Protein AF-R6M305-F1 (afdb_monomer)

Structure (mmCIF, N/CA/C/O backbone):
data_AF-R6M305-F1
#
_entry.id   AF-R6M305-F1
#
loop_
_atom_site.group_PDB
_atom_site.id
_atom_site.type_symbol
_atom_site.label_atom_id
_atom_site.label_alt_id
_atom_site.label_comp_id
_atom_site.label_asym_id
_atom_site.label_entity_id
_atom_site.label_seq_id
_atom_site.pdbx_PDB_ins_code
_atom_site.Cartn_x
_atom_site.Cartn_y
_atom_site.Cartn_z
_atom_site.occupancy
_atom_site.B_iso_or_equiv
_atom_site.auth_seq_id
_atom_site.auth_comp_id
_atom_site.auth_asym_id
_atom_site.auth_atom_id
_atom_site.pdbx_PDB_model_num
ATOM 1 N N . MET A 1 1 ? 19.691 -26.482 -12.712 1.00 34.31 1 MET A N 1
ATOM 2 C CA . MET A 1 1 ? 20.948 -25.778 -12.384 1.00 34.31 1 MET A CA 1
ATOM 3 C C . MET A 1 1 ? 20.935 -24.469 -13.160 1.00 34.31 1 MET A C 1
ATOM 5 O O . MET A 1 1 ? 20.941 -24.517 -14.381 1.00 34.31 1 MET A O 1
ATOM 9 N N . VAL A 1 2 ? 20.753 -23.332 -12.484 1.00 42.41 2 VAL A N 1
ATOM 10 C CA . VAL A 1 2 ? 20.664 -22.011 -13.131 1.00 42.41 2 VAL A CA 1
ATOM 11 C C . VAL A 1 2 ? 22.085 -21.482 -13.282 1.00 42.41 2 VAL A C 1
ATOM 13 O O . VAL A 1 2 ? 22.803 -21.355 -12.296 1.00 42.41 2 VAL A O 1
ATOM 16 N N . ASN A 1 3 ? 22.510 -21.254 -14.522 1.00 43.72 3 ASN A N 1
ATOM 17 C C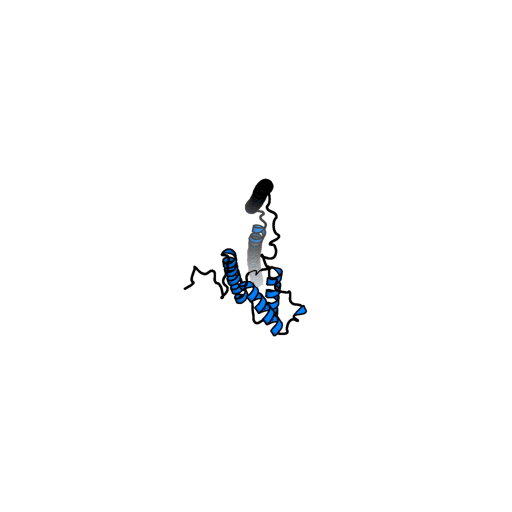A . ASN A 1 3 ? 23.865 -20.826 -14.835 1.00 43.72 3 ASN A CA 1
ATOM 18 C C . ASN A 1 3 ? 23.991 -19.324 -14.525 1.00 43.72 3 ASN A C 1
ATOM 20 O O . ASN A 1 3 ? 23.660 -18.472 -15.342 1.00 43.72 3 ASN A O 1
ATOM 24 N N . GLU A 1 4 ? 24.458 -19.001 -13.320 1.00 53.97 4 GLU A N 1
ATOM 25 C CA . GLU A 1 4 ? 24.556 -17.654 -12.725 1.00 53.97 4 GLU A CA 1
ATOM 26 C C . GLU A 1 4 ? 25.499 -16.681 -13.481 1.00 53.97 4 GLU A C 1
ATOM 28 O O . GLU A 1 4 ? 25.698 -15.537 -13.076 1.00 53.97 4 GLU A O 1
ATOM 33 N N . LYS A 1 5 ? 26.080 -17.123 -14.606 1.00 56.84 5 LYS A N 1
ATOM 34 C CA . LYS A 1 5 ? 27.001 -16.357 -15.461 1.00 56.84 5 LYS A CA 1
ATOM 35 C C . LYS A 1 5 ? 26.390 -15.816 -16.749 1.00 56.84 5 LYS A C 1
ATOM 37 O O . LYS A 1 5 ? 27.029 -14.997 -17.406 1.00 56.84 5 LYS A O 1
ATOM 42 N N . GLU A 1 6 ? 25.174 -16.211 -17.104 1.00 63.25 6 GLU A N 1
ATOM 43 C CA . GLU A 1 6 ? 24.509 -15.682 -18.289 1.00 63.25 6 GLU A CA 1
ATOM 44 C C . GLU A 1 6 ? 23.262 -14.916 -17.859 1.00 63.25 6 GLU A C 1
ATOM 46 O O . GLU A 1 6 ? 22.367 -15.473 -17.233 1.00 63.25 6 GLU A O 1
ATOM 51 N N . MET A 1 7 ? 23.211 -13.614 -18.168 1.00 75.44 7 MET A N 1
ATOM 52 C CA . MET A 1 7 ? 22.047 -12.747 -17.940 1.00 75.44 7 MET A CA 1
ATOM 53 C C . MET A 1 7 ? 20.907 -13.147 -18.890 1.00 75.44 7 MET A C 1
ATOM 55 O O . MET A 1 7 ? 20.503 -12.368 -19.746 1.00 75.44 7 MET A O 1
ATOM 59 N N . VAL A 1 8 ? 20.444 -14.390 -18.804 1.00 80.62 8 VAL A N 1
ATOM 60 C CA . VAL A 1 8 ? 19.454 -15.001 -19.687 1.00 80.62 8 VAL A CA 1
ATOM 61 C C . VAL A 1 8 ? 18.222 -15.355 -18.863 1.00 80.62 8 VAL A C 1
ATOM 63 O O . VAL A 1 8 ? 18.321 -16.053 -17.857 1.00 80.62 8 VAL A O 1
ATOM 66 N N . LEU A 1 9 ? 17.056 -14.862 -19.276 1.00 81.56 9 LEU A N 1
ATOM 67 C CA . LEU A 1 9 ? 15.768 -15.125 -18.632 1.00 81.56 9 LEU A CA 1
ATOM 68 C C . LEU A 1 9 ? 14.704 -15.385 -19.704 1.00 81.56 9 LEU A C 1
ATOM 70 O O . LEU A 1 9 ? 14.559 -14.578 -20.615 1.00 81.56 9 LEU A O 1
ATOM 74 N N . ASP A 1 10 ? 13.979 -16.506 -19.598 1.00 75.38 10 ASP A N 1
ATOM 75 C CA . ASP A 1 10 ? 12.948 -16.947 -20.564 1.00 75.38 10 ASP A CA 1
ATOM 76 C C . ASP A 1 10 ? 13.399 -16.895 -22.034 1.00 75.38 10 ASP A C 1
ATOM 78 O O . ASP A 1 10 ? 12.668 -16.476 -22.921 1.00 75.38 10 ASP A O 1
ATOM 82 N N . GLY A 1 11 ? 14.642 -17.311 -22.299 1.00 79.75 11 GLY A N 1
ATOM 83 C CA . GLY A 1 11 ? 15.214 -17.316 -23.651 1.00 79.75 11 GLY A CA 1
ATOM 84 C C . GLY A 1 11 ? 15.720 -15.952 -24.138 1.00 79.75 11 GLY A C 1
ATOM 85 O O . GLY A 1 11 ? 16.339 -15.881 -25.197 1.00 79.75 11 GLY A O 1
ATOM 86 N N . PHE A 1 12 ? 15.544 -14.881 -23.358 1.00 83.19 12 PHE A N 1
ATOM 87 C CA . PHE A 1 12 ? 16.078 -13.554 -23.663 1.00 83.19 12 PHE A CA 1
ATOM 88 C C . PHE A 1 12 ? 17.414 -13.326 -22.965 1.00 83.19 12 PHE A C 1
ATOM 90 O O . PHE A 1 12 ? 17.513 -13.474 -21.749 1.00 83.19 12 PHE A O 1
ATOM 97 N N . LYS A 1 13 ? 18.435 -12.907 -23.720 1.00 85.69 13 LYS A N 1
ATOM 98 C CA . LYS A 1 13 ? 19.726 -12.462 -23.179 1.00 85.69 13 LYS A CA 1
ATOM 99 C C . LYS A 1 13 ? 19.712 -10.950 -22.960 1.00 85.69 13 LYS A C 1
ATOM 101 O O . LYS A 1 13 ? 19.461 -10.186 -23.887 1.00 85.69 13 LYS A O 1
ATOM 106 N N . PHE A 1 14 ? 20.019 -10.526 -21.743 1.00 82.88 14 PHE A N 1
ATOM 107 C CA . PHE A 1 14 ? 20.058 -9.132 -21.323 1.00 82.88 14 PHE A CA 1
ATOM 108 C C . PHE A 1 14 ? 21.493 -8.612 -21.332 1.00 82.88 14 PHE A C 1
ATOM 110 O O . PHE A 1 14 ? 22.415 -9.270 -20.854 1.00 82.88 14 PHE A O 1
ATOM 117 N N . SER A 1 15 ? 21.675 -7.398 -21.845 1.00 79.44 15 SER A N 1
ATOM 118 C CA . SER A 1 15 ? 22.990 -6.749 -21.923 1.00 79.44 15 SER A CA 1
ATOM 119 C C . SER A 1 15 ? 23.385 -6.041 -20.623 1.00 79.44 15 SER A C 1
ATOM 121 O O . SER A 1 15 ? 24.549 -5.698 -20.432 1.00 79.44 15 SER A O 1
ATOM 123 N N . SER A 1 16 ? 22.426 -5.791 -19.724 1.00 82.25 16 SER A N 1
ATOM 124 C CA . SER A 1 16 ? 22.640 -5.065 -18.470 1.00 82.25 16 SER A CA 1
ATOM 125 C C . SER A 1 16 ? 22.070 -5.817 -17.272 1.00 82.25 16 SER A C 1
ATOM 127 O O . SER A 1 16 ? 20.900 -6.207 -17.274 1.00 82.25 16 SER A O 1
ATOM 129 N N . LYS A 1 17 ? 22.850 -5.893 -16.184 1.00 82.81 17 LYS A N 1
ATOM 130 C CA . LYS A 1 17 ? 22.407 -6.445 -14.891 1.00 82.81 17 LYS A CA 1
ATOM 131 C C . LYS A 1 17 ? 21.123 -5.775 -14.388 1.00 82.81 17 LYS A C 1
ATOM 133 O O . LYS A 1 17 ? 20.229 -6.445 -13.889 1.00 82.81 17 LYS A O 1
ATOM 138 N N . LYS A 1 18 ? 20.988 -4.460 -14.588 1.00 82.69 18 LYS A N 1
ATOM 139 C CA . LYS A 1 18 ? 19.804 -3.686 -14.177 1.00 82.69 18 LYS A CA 1
ATOM 140 C C . LYS A 1 18 ? 18.549 -4.051 -14.976 1.00 82.69 18 LYS A C 1
ATOM 142 O O . LYS A 1 18 ? 17.439 -3.932 -14.461 1.00 82.69 18 LYS A O 1
ATOM 147 N N . GLU A 1 19 ? 18.702 -4.425 -16.245 1.00 81.75 19 GLU A N 1
ATOM 148 C CA . GLU A 1 19 ? 17.585 -4.904 -17.066 1.00 81.75 19 GLU A CA 1
ATOM 149 C C . GLU A 1 19 ? 17.217 -6.337 -16.704 1.00 81.75 19 GLU A C 1
ATOM 151 O O . GLU A 1 19 ? 16.035 -6.620 -16.546 1.00 81.75 19 GLU A O 1
ATOM 156 N N . PHE A 1 20 ? 18.217 -7.186 -16.465 1.00 85.19 20 PHE A N 1
ATOM 157 C CA . PHE A 1 20 ? 18.026 -8.556 -15.999 1.00 85.19 20 PHE A CA 1
ATOM 158 C C . PHE A 1 20 ? 17.302 -8.622 -14.643 1.00 85.19 20 PHE A C 1
ATOM 160 O O . PHE A 1 20 ? 16.293 -9.308 -14.511 1.00 85.19 20 PHE A O 1
ATOM 167 N N . GLU A 1 21 ? 17.741 -7.843 -13.649 1.00 87.19 21 GLU A N 1
ATOM 168 C CA . GLU A 1 21 ? 17.076 -7.758 -12.339 1.00 87.19 21 GLU A CA 1
ATOM 169 C C . GLU A 1 21 ? 15.639 -7.235 -12.448 1.00 87.19 21 GLU A C 1
ATOM 171 O O . GLU A 1 21 ? 14.749 -7.684 -11.725 1.00 87.19 21 GLU A O 1
ATOM 176 N N . ARG A 1 22 ? 15.388 -6.283 -13.358 1.00 86.12 22 ARG A N 1
ATOM 177 C CA . ARG A 1 22 ? 14.025 -5.811 -13.624 1.00 86.12 22 ARG A CA 1
ATOM 178 C C . ARG A 1 22 ? 13.183 -6.917 -14.256 1.00 86.12 22 ARG A C 1
ATOM 180 O O . ARG A 1 22 ? 12.051 -7.099 -13.829 1.00 86.12 22 ARG A O 1
ATOM 187 N N . ALA A 1 23 ? 13.730 -7.658 -15.215 1.00 88.19 23 ALA A N 1
ATOM 188 C CA . ALA A 1 23 ? 13.030 -8.749 -15.883 1.00 88.19 23 ALA A CA 1
ATOM 189 C C . ALA A 1 23 ? 12.682 -9.881 -14.904 1.00 88.19 23 ALA A C 1
ATOM 191 O O . ALA A 1 23 ? 11.572 -10.401 -14.949 1.00 88.19 23 ALA A O 1
ATOM 192 N N . MET A 1 24 ? 13.573 -10.189 -13.954 1.00 87.44 24 MET A N 1
ATOM 193 C CA . MET A 1 24 ? 13.307 -11.121 -12.847 1.00 87.44 24 MET A CA 1
ATOM 194 C C . MET A 1 24 ? 12.105 -10.677 -12.002 1.00 87.44 24 MET A C 1
ATOM 196 O O . MET A 1 24 ? 11.162 -11.442 -11.818 1.00 87.44 24 MET A O 1
ATOM 200 N N . LYS A 1 25 ? 12.086 -9.414 -11.555 1.00 89.69 25 LYS A N 1
ATOM 201 C CA . LYS A 1 25 ? 10.959 -8.863 -10.778 1.00 89.69 25 LYS A CA 1
ATOM 202 C C . LYS A 1 25 ? 9.657 -8.824 -11.577 1.00 89.69 25 LYS A C 1
ATOM 204 O O . LYS A 1 25 ? 8.582 -9.084 -11.038 1.00 89.69 25 LYS A O 1
ATOM 209 N N . GLU A 1 26 ? 9.739 -8.487 -12.863 1.00 90.62 26 GLU A N 1
ATOM 210 C CA . GLU A 1 26 ? 8.584 -8.506 -13.761 1.00 90.62 26 GLU A CA 1
ATOM 211 C C . GLU A 1 26 ? 8.040 -9.932 -13.918 1.00 90.62 26 GLU A C 1
ATOM 213 O O . GLU A 1 26 ? 6.828 -10.112 -13.840 1.00 90.62 26 GLU A O 1
ATOM 218 N N . LYS A 1 27 ? 8.906 -10.947 -14.029 1.00 89.88 27 LYS A N 1
ATOM 219 C CA . LYS A 1 27 ? 8.511 -12.361 -14.093 1.00 89.88 27 LYS A CA 1
ATOM 220 C C . LYS A 1 27 ? 7.789 -12.833 -12.828 1.00 89.88 27 LYS A C 1
ATOM 222 O O . LYS A 1 27 ? 6.745 -13.474 -12.930 1.00 89.88 27 LYS A O 1
ATOM 227 N N . GLU A 1 28 ? 8.284 -12.476 -11.645 1.00 89.06 28 GLU A N 1
ATOM 228 C CA . GLU A 1 28 ? 7.593 -12.762 -10.376 1.00 89.06 28 GLU A CA 1
ATOM 229 C C . GLU A 1 28 ? 6.215 -12.088 -10.318 1.00 89.06 28 GLU A C 1
ATOM 231 O O . GLU A 1 28 ? 5.213 -12.709 -9.959 1.00 89.06 28 GLU A O 1
ATOM 236 N N . THR A 1 29 ? 6.148 -10.825 -10.746 1.00 87.69 29 THR A N 1
ATOM 237 C CA . THR A 1 29 ? 4.897 -10.057 -10.799 1.00 87.69 29 THR A CA 1
ATOM 238 C C . THR A 1 29 ? 3.893 -10.690 -11.766 1.00 87.69 29 THR A C 1
ATOM 240 O O . THR A 1 29 ? 2.707 -10.779 -11.448 1.00 87.69 29 THR A O 1
ATOM 243 N N . ILE A 1 30 ? 4.352 -11.170 -12.928 1.00 89.38 30 ILE A N 1
ATOM 244 C CA . ILE A 1 30 ? 3.528 -11.929 -13.877 1.00 89.38 30 ILE A CA 1
ATOM 245 C C . ILE A 1 30 ? 2.987 -13.195 -13.212 1.00 89.38 30 ILE A C 1
ATOM 247 O O . ILE A 1 30 ? 1.786 -13.447 -13.297 1.00 89.38 30 ILE A O 1
ATOM 251 N N . GLY A 1 31 ? 3.837 -13.952 -12.512 1.00 87.44 31 GLY A N 1
ATOM 252 C CA . GLY A 1 31 ? 3.426 -15.154 -11.784 1.00 87.44 31 GLY A CA 1
ATOM 253 C C . GLY A 1 31 ? 2.294 -14.874 -10.794 1.00 87.44 31 GLY A C 1
ATOM 254 O O . GLY A 1 31 ? 1.285 -15.576 -10.796 1.00 87.44 31 GLY A O 1
ATOM 255 N N . TYR A 1 32 ? 2.403 -13.788 -10.024 1.00 88.69 32 TYR A N 1
ATOM 256 C CA . TYR A 1 32 ? 1.347 -13.360 -9.103 1.00 88.69 32 TYR A CA 1
ATOM 257 C C . TYR A 1 32 ? 0.047 -12.979 -9.824 1.00 88.69 32 TYR A C 1
ATOM 259 O O . TYR A 1 32 ? -1.043 -13.359 -9.404 1.00 88.69 32 TYR A O 1
ATOM 267 N N . ILE A 1 33 ? 0.142 -12.245 -10.935 1.00 86.88 33 ILE A N 1
ATOM 268 C CA . ILE A 1 33 ? -1.031 -11.848 -11.723 1.00 86.88 33 ILE A CA 1
ATOM 269 C C . ILE A 1 33 ? -1.743 -13.074 -12.296 1.00 86.88 33 ILE A C 1
ATOM 271 O O . ILE A 1 33 ? -2.970 -13.126 -12.251 1.00 86.88 33 ILE A O 1
ATOM 275 N N . VAL A 1 34 ? -0.996 -14.052 -12.814 1.00 86.69 34 VAL A N 1
ATOM 276 C CA . VAL A 1 34 ? -1.549 -15.302 -13.353 1.00 86.69 34 VAL A CA 1
ATOM 277 C C . VAL A 1 34 ? -2.200 -16.139 -12.250 1.00 86.69 34 VAL A C 1
ATOM 279 O O . VAL A 1 34 ? -3.275 -16.682 -12.477 1.00 86.69 34 VAL A O 1
ATOM 282 N N . ALA A 1 35 ? -1.605 -16.201 -11.056 1.00 87.06 35 ALA A N 1
ATOM 283 C CA . ALA A 1 35 ? -2.167 -16.937 -9.923 1.00 87.06 35 ALA A CA 1
ATOM 284 C C . ALA A 1 35 ? -3.454 -16.298 -9.370 1.00 87.06 35 ALA A C 1
ATOM 286 O O . ALA A 1 35 ? -4.379 -17.006 -8.979 1.00 87.06 35 ALA A O 1
ATOM 287 N N . ASN A 1 36 ? -3.531 -14.963 -9.365 1.00 83.56 36 ASN A N 1
ATOM 288 C CA . ASN A 1 36 ? -4.630 -14.223 -8.735 1.00 83.56 36 ASN A CA 1
ATOM 289 C C . ASN A 1 36 ? -5.697 -13.716 -9.717 1.00 83.56 36 ASN A C 1
ATOM 291 O O . ASN A 1 36 ? -6.662 -13.077 -9.295 1.00 83.56 36 ASN A O 1
ATOM 295 N N . THR A 1 37 ? -5.546 -13.964 -11.019 1.00 81.50 37 THR A N 1
ATOM 296 C CA . THR A 1 37 ? -6.504 -13.530 -12.045 1.00 81.50 37 THR A CA 1
ATOM 297 C C . THR A 1 37 ? -7.024 -14.731 -12.811 1.00 81.50 37 THR A C 1
ATOM 299 O O . THR A 1 37 ? -6.252 -15.549 -13.302 1.00 81.50 37 THR A O 1
ATOM 302 N N . ASN A 1 38 ? -8.340 -14.796 -13.009 1.00 83.12 38 ASN A N 1
ATOM 303 C CA . ASN A 1 38 ? -8.925 -15.770 -13.918 1.00 83.12 38 ASN A CA 1
ATOM 304 C C . ASN A 1 38 ? -8.574 -15.426 -15.380 1.00 83.12 38 ASN A C 1
ATOM 306 O O . ASN A 1 38 ? -9.245 -14.617 -16.017 1.00 83.12 38 ASN A O 1
ATOM 310 N N . MET A 1 39 ? -7.525 -16.057 -15.912 1.00 80.44 39 MET A N 1
ATOM 311 C CA . MET A 1 39 ? -7.049 -15.868 -17.292 1.00 80.44 39 MET A CA 1
ATOM 312 C C . MET A 1 39 ? -7.965 -16.481 -18.366 1.00 80.44 39 MET A C 1
ATOM 314 O O . MET A 1 39 ? -7.713 -16.300 -19.561 1.00 80.44 39 MET A O 1
ATOM 318 N N . SER A 1 40 ? -9.016 -17.195 -17.955 1.00 79.94 40 SER A N 1
ATOM 319 C CA . SER A 1 40 ? -10.066 -17.710 -18.838 1.00 79.94 40 SER A CA 1
ATOM 320 C C . SER A 1 40 ? -11.212 -16.708 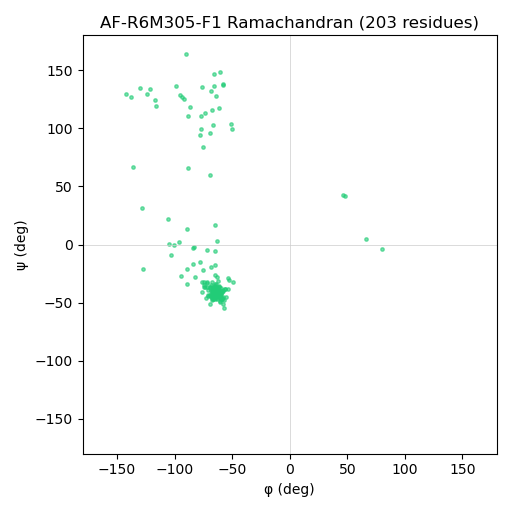-19.022 1.00 79.94 40 SER A C 1
ATOM 322 O O . SER A 1 40 ? -11.916 -16.776 -20.026 1.00 79.94 40 SER A O 1
ATOM 324 N N . ASP A 1 41 ? -11.384 -15.749 -18.102 1.00 78.38 41 ASP A N 1
ATOM 325 C CA . ASP A 1 41 ? -12.377 -14.677 -18.222 1.00 78.38 41 ASP A CA 1
ATOM 326 C C . ASP A 1 41 ? -11.792 -13.468 -18.968 1.00 78.38 41 ASP A C 1
ATOM 328 O O . ASP A 1 41 ? -10.950 -12.725 -18.458 1.00 78.38 41 ASP A O 1
ATOM 332 N N . MET A 1 42 ? -12.283 -13.225 -20.184 1.00 78.00 42 MET A N 1
ATOM 333 C CA . MET A 1 42 ? -11.808 -12.134 -21.038 1.00 78.00 42 MET A CA 1
ATOM 334 C C . MET A 1 42 ? -12.052 -10.741 -20.440 1.00 78.00 42 MET A C 1
ATOM 336 O O . MET A 1 42 ? -11.262 -9.830 -20.692 1.00 78.00 42 MET A O 1
ATOM 340 N N . LYS A 1 43 ? -13.081 -10.550 -19.600 1.00 76.56 43 LYS A N 1
ATOM 341 C CA . LYS A 1 43 ? -13.304 -9.268 -18.905 1.00 76.56 43 LYS A CA 1
ATOM 342 C C . LYS A 1 43 ? -12.245 -9.034 -17.827 1.00 76.56 43 LYS A C 1
ATOM 344 O O . LYS A 1 43 ? -11.751 -7.912 -17.683 1.00 76.56 43 LYS A O 1
ATOM 349 N N . ALA A 1 44 ? -11.861 -10.085 -17.104 1.00 75.31 44 ALA A N 1
ATOM 350 C CA . ALA A 1 44 ? -10.775 -10.031 -16.129 1.00 75.31 44 ALA A CA 1
ATOM 351 C C . ALA A 1 44 ? -9.425 -9.756 -16.814 1.00 75.31 44 ALA A C 1
ATOM 353 O O . ALA A 1 44 ? -8.690 -8.862 -16.385 1.00 75.31 44 ALA A O 1
ATOM 354 N N . VAL A 1 45 ? -9.145 -10.440 -17.930 1.00 79.00 45 VAL A N 1
ATOM 355 C CA . VAL A 1 45 ? -7.938 -10.223 -18.747 1.00 79.00 45 VAL A CA 1
ATOM 356 C C . VAL A 1 45 ? -7.880 -8.790 -19.285 1.00 79.00 45 VAL A C 1
ATOM 358 O O . VAL A 1 45 ? -6.834 -8.150 -19.192 1.00 79.00 45 VAL A O 1
ATOM 361 N N . LEU A 1 46 ? -8.997 -8.233 -19.767 1.00 78.38 46 LEU A N 1
ATOM 362 C CA . LEU A 1 46 ? -9.063 -6.847 -20.249 1.00 78.38 46 LEU A CA 1
ATOM 363 C C . LEU A 1 46 ? -8.748 -5.835 -19.140 1.00 78.38 46 LEU A C 1
ATOM 365 O O . LEU A 1 46 ? -8.012 -4.871 -19.357 1.00 78.38 46 LEU A O 1
ATOM 369 N N . LYS A 1 47 ? -9.272 -6.060 -17.930 1.00 81.75 47 LYS A N 1
ATOM 370 C CA . LYS A 1 47 ? -9.012 -5.197 -16.771 1.00 81.75 47 LYS A CA 1
ATOM 371 C C . LYS A 1 47 ? -7.537 -5.217 -16.374 1.00 81.75 47 LYS A C 1
ATOM 373 O O . LYS A 1 47 ? -6.963 -4.162 -16.101 1.00 81.75 47 LYS A O 1
ATOM 378 N N . VAL A 1 48 ? -6.925 -6.401 -16.348 1.00 82.88 48 VAL A N 1
ATOM 379 C CA . VAL A 1 48 ? -5.494 -6.557 -16.057 1.00 82.88 48 VAL A CA 1
ATOM 380 C C . VAL A 1 48 ? -4.643 -5.916 -17.149 1.00 82.88 48 VAL A C 1
ATOM 382 O O . VAL A 1 48 ? -3.725 -5.168 -16.821 1.00 82.88 48 VAL A O 1
ATOM 385 N N . TYR A 1 49 ? -4.990 -6.122 -18.420 1.00 80.44 49 TYR A N 1
ATOM 386 C CA . TYR A 1 49 ? -4.318 -5.505 -19.561 1.00 80.44 49 TYR A CA 1
ATOM 387 C C . TYR A 1 49 ? -4.327 -3.974 -19.473 1.00 80.44 49 TYR A C 1
ATOM 389 O O . TYR A 1 49 ? -3.266 -3.352 -19.449 1.00 80.44 49 TYR A O 1
ATOM 397 N N . ASN A 1 50 ? -5.506 -3.361 -19.330 1.00 79.12 50 ASN A N 1
ATOM 398 C CA . ASN A 1 50 ? -5.630 -1.904 -19.242 1.00 79.12 50 ASN A CA 1
ATOM 399 C C . ASN A 1 50 ? -4.851 -1.342 -18.049 1.00 79.12 50 ASN A C 1
ATOM 401 O O . ASN A 1 50 ? -4.139 -0.352 -18.186 1.00 79.12 50 ASN A O 1
ATOM 405 N N . LYS A 1 51 ? -4.921 -2.008 -16.890 1.00 81.00 51 LYS A N 1
ATOM 406 C CA . LYS A 1 51 ? -4.175 -1.605 -15.692 1.00 81.00 51 LYS A CA 1
ATOM 407 C C . LYS A 1 51 ? -2.659 -1.723 -15.882 1.00 81.00 51 LYS A C 1
ATOM 409 O O . LYS A 1 51 ? -1.929 -0.875 -15.377 1.00 81.00 51 LYS A O 1
ATOM 414 N N . ALA A 1 52 ? -2.187 -2.751 -16.588 1.00 82.00 52 ALA A N 1
ATOM 415 C CA . ALA A 1 52 ? -0.770 -2.951 -16.880 1.00 82.00 52 ALA A CA 1
ATOM 416 C C . ALA A 1 52 ? -0.218 -1.867 -17.821 1.00 82.00 52 ALA A C 1
ATOM 418 O O . ALA A 1 52 ? 0.891 -1.373 -17.596 1.00 82.00 52 ALA A O 1
ATOM 419 N N . ILE A 1 53 ? -1.003 -1.473 -18.831 1.00 79.50 53 ILE A N 1
ATOM 420 C CA . ILE A 1 53 ? -0.659 -0.397 -19.770 1.00 79.50 53 ILE A CA 1
ATOM 421 C C . ILE A 1 53 ? -0.674 0.970 -19.074 1.00 79.50 53 ILE A C 1
ATOM 423 O O . ILE A 1 53 ? 0.322 1.689 -19.137 1.00 79.50 53 ILE A O 1
ATOM 427 N N . ASP A 1 54 ? -1.759 1.301 -18.368 1.00 75.25 54 ASP A N 1
ATOM 428 C CA . ASP A 1 54 ? -1.945 2.587 -17.680 1.00 75.25 54 ASP A CA 1
ATOM 429 C C . ASP A 1 54 ? -0.829 2.852 -16.657 1.00 75.25 54 ASP A C 1
ATOM 431 O O . ASP A 1 54 ? -0.187 3.903 -16.645 1.00 75.25 54 ASP A O 1
ATOM 435 N N . LYS A 1 55 ? -0.496 1.834 -15.857 1.00 78.88 55 LYS A N 1
ATOM 436 C CA . LYS A 1 55 ? 0.550 1.937 -14.833 1.00 78.88 55 LYS A CA 1
ATOM 437 C C . LYS A 1 55 ? 1.969 1.733 -15.358 1.00 78.88 55 LYS A C 1
ATOM 439 O O . LYS A 1 55 ? 2.902 1.798 -14.557 1.00 78.88 55 LYS A O 1
ATOM 444 N N . LYS A 1 56 ? 2.152 1.449 -16.655 1.00 80.94 56 LYS A N 1
ATOM 445 C CA . LYS A 1 56 ? 3.453 1.107 -17.264 1.00 80.94 56 LYS A CA 1
ATOM 446 C C . LYS A 1 56 ? 4.220 0.067 -16.431 1.00 80.94 56 LYS A C 1
ATOM 448 O O . LYS A 1 56 ? 5.418 0.214 -16.187 1.00 80.94 56 LYS A O 1
ATOM 453 N N . SER A 1 57 ? 3.502 -0.953 -15.945 1.00 76.69 57 SER A N 1
ATOM 454 C CA . SER A 1 57 ? 4.012 -1.920 -14.958 1.00 76.69 57 SER A CA 1
ATOM 455 C C . SER A 1 57 ? 5.103 -2.838 -15.505 1.00 76.69 57 SER A C 1
ATOM 457 O O . SER A 1 57 ? 5.861 -3.406 -14.725 1.00 76.69 57 SER A O 1
ATOM 459 N N . PHE A 1 58 ? 5.194 -2.953 -16.828 1.00 85.56 58 PHE A N 1
ATOM 460 C CA . PHE A 1 58 ? 6.144 -3.805 -17.527 1.00 85.56 58 PHE A CA 1
ATOM 461 C C . PHE A 1 58 ? 6.965 -2.979 -18.508 1.00 85.56 58 PHE A C 1
ATOM 463 O O . PHE A 1 58 ? 6.414 -2.215 -19.301 1.00 85.56 58 PHE A O 1
ATOM 470 N N . GLN A 1 59 ? 8.285 -3.117 -18.437 1.00 82.94 59 GLN A N 1
ATOM 471 C CA . GLN A 1 59 ? 9.230 -2.382 -19.276 1.00 82.94 59 GLN A CA 1
ATOM 472 C C . GLN A 1 59 ? 10.213 -3.304 -19.996 1.00 82.94 59 GLN A C 1
ATOM 474 O O . GLN A 1 59 ? 10.818 -2.877 -20.977 1.00 82.94 59 GLN A O 1
ATOM 479 N N . THR A 1 60 ? 10.422 -4.527 -19.506 1.00 86.31 60 THR A N 1
ATOM 480 C CA . THR A 1 60 ? 11.352 -5.481 -20.120 1.00 86.31 60 THR A CA 1
ATOM 481 C C . THR A 1 60 ? 10.661 -6.350 -21.162 1.00 86.31 60 THR A C 1
ATOM 483 O O . THR A 1 60 ? 9.435 -6.441 -21.198 1.00 86.31 60 THR A O 1
ATOM 486 N N . VAL A 1 61 ? 11.453 -7.015 -22.007 1.00 84.62 61 VAL A N 1
ATOM 487 C CA . VAL A 1 61 ? 10.938 -7.885 -23.076 1.00 84.62 61 VAL A CA 1
ATOM 488 C C . VAL A 1 61 ? 10.016 -8.983 -22.526 1.00 84.62 61 VAL A C 1
ATOM 490 O O . VAL A 1 61 ? 8.960 -9.215 -23.101 1.00 84.62 61 VAL A O 1
ATOM 493 N N . VAL A 1 62 ? 10.343 -9.555 -21.362 1.00 87.62 62 VAL A N 1
ATOM 494 C CA . VAL A 1 62 ? 9.530 -10.578 -20.674 1.00 87.62 62 VAL A CA 1
ATOM 495 C C . VAL A 1 62 ? 8.160 -10.026 -20.265 1.00 87.62 62 VAL A C 1
ATOM 497 O O . VAL A 1 62 ? 7.119 -10.623 -20.537 1.00 87.62 62 VAL A O 1
ATOM 500 N N . GLY A 1 63 ? 8.141 -8.838 -19.657 1.00 85.88 63 GLY A N 1
ATOM 501 C CA . GLY A 1 63 ? 6.909 -8.150 -19.278 1.00 85.88 63 GLY A CA 1
ATOM 502 C C . GLY A 1 63 ? 6.038 -7.761 -20.476 1.00 85.88 63 GLY A C 1
ATOM 503 O O . GLY A 1 63 ? 4.819 -7.945 -20.466 1.00 85.88 63 GLY A O 1
ATOM 504 N N . LEU A 1 64 ? 6.665 -7.242 -21.533 1.00 86.31 64 LEU A N 1
ATOM 505 C CA . LEU A 1 64 ? 5.978 -6.814 -22.752 1.00 86.31 64 LEU A CA 1
ATOM 506 C C . LEU A 1 64 ? 5.408 -7.997 -23.541 1.00 86.31 64 LEU A C 1
ATOM 508 O O . LEU A 1 64 ? 4.308 -7.885 -24.082 1.00 86.31 64 LEU A O 1
ATOM 512 N N . GLU A 1 65 ? 6.105 -9.134 -23.576 1.00 87.56 65 GLU A N 1
ATOM 513 C CA . GLU A 1 65 ? 5.598 -10.368 -24.177 1.00 87.56 65 GLU A CA 1
ATOM 514 C C . GLU A 1 65 ? 4.316 -10.838 -23.482 1.00 87.56 65 GLU A C 1
ATOM 516 O O . GLU A 1 65 ? 3.319 -11.118 -24.151 1.00 87.56 65 GLU A O 1
ATOM 521 N N . PHE A 1 66 ? 4.294 -10.842 -22.147 1.00 87.06 66 PHE A N 1
ATOM 522 C CA . PHE A 1 66 ? 3.102 -11.201 -21.380 1.00 87.06 66 PHE A CA 1
ATOM 523 C C . PHE A 1 66 ? 1.903 -10.295 -21.709 1.00 87.06 66 PHE A C 1
ATOM 525 O O . PHE A 1 66 ? 0.803 -10.780 -21.991 1.00 87.06 66 PHE A O 1
ATOM 532 N N . VAL A 1 67 ? 2.117 -8.977 -21.744 1.00 84.81 67 VAL A N 1
ATOM 533 C CA . VAL A 1 67 ? 1.077 -7.999 -22.103 1.00 84.81 67 VAL A CA 1
ATOM 534 C C . VAL A 1 67 ? 0.596 -8.190 -23.544 1.00 84.81 67 VAL A C 1
ATOM 536 O O . VAL A 1 67 ? -0.608 -8.150 -23.807 1.00 84.81 67 VAL A O 1
ATOM 539 N N . ASN A 1 68 ? 1.509 -8.466 -24.475 1.00 84.38 68 ASN A N 1
ATOM 540 C CA . ASN A 1 68 ? 1.168 -8.750 -25.866 1.00 84.38 68 ASN A CA 1
ATOM 541 C C . ASN A 1 68 ? 0.372 -10.058 -26.012 1.00 84.38 68 ASN A C 1
ATOM 543 O O . ASN A 1 68 ? -0.574 -10.126 -26.794 1.00 84.38 68 ASN A O 1
ATOM 547 N N . ASN A 1 69 ? 0.694 -11.086 -25.227 1.00 85.12 69 ASN A N 1
ATOM 548 C CA . ASN A 1 69 ? -0.051 -12.343 -25.210 1.00 85.12 69 ASN A CA 1
ATOM 549 C C . ASN A 1 69 ? -1.477 -12.154 -24.667 1.00 85.12 69 ASN A C 1
ATOM 551 O O . ASN A 1 69 ? -2.419 -12.716 -25.231 1.00 85.12 69 ASN A O 1
ATOM 555 N N . MET A 1 70 ? -1.669 -11.303 -23.649 1.00 82.56 70 MET A N 1
ATOM 556 C CA . MET A 1 70 ? -3.010 -10.892 -23.207 1.00 82.56 70 MET A CA 1
ATOM 557 C C . MET A 1 70 ? -3.767 -10.156 -24.320 1.00 82.56 70 MET A C 1
ATOM 559 O O . MET A 1 70 ? -4.918 -10.490 -24.591 1.00 82.56 70 MET A O 1
ATOM 563 N N . ARG A 1 71 ? -3.116 -9.217 -25.024 1.00 78.75 71 ARG A N 1
ATOM 564 C CA . ARG A 1 71 ? -3.711 -8.513 -26.174 1.00 78.75 71 ARG A CA 1
ATOM 565 C C . ARG A 1 71 ? -4.165 -9.489 -27.261 1.00 78.75 71 ARG A C 1
ATOM 567 O O . ARG A 1 71 ? -5.300 -9.401 -27.715 1.00 78.75 71 ARG A O 1
ATOM 574 N N . LYS A 1 72 ? -3.313 -10.444 -27.649 1.00 82.25 72 LYS A N 1
ATOM 575 C CA . LYS A 1 72 ? -3.649 -11.479 -28.643 1.00 82.25 72 LYS A CA 1
ATOM 576 C C . LYS A 1 72 ? -4.854 -12.310 -28.202 1.00 82.25 72 LYS A C 1
ATOM 578 O O . LYS A 1 72 ? -5.783 -12.466 -28.984 1.00 82.25 72 LYS A O 1
ATOM 583 N N . LYS A 1 73 ? -4.891 -12.765 -26.942 1.00 79.38 73 LYS A N 1
ATOM 584 C CA . LYS A 1 73 ? -6.046 -13.495 -26.382 1.00 79.38 73 LYS A CA 1
ATOM 585 C C . LYS A 1 73 ? -7.345 -12.679 -26.430 1.00 79.38 73 LYS A C 1
ATOM 587 O O . LYS A 1 73 ? -8.391 -13.234 -26.751 1.00 79.38 73 LYS A O 1
ATOM 592 N N . LEU A 1 74 ? -7.282 -11.378 -26.142 1.00 74.88 74 LEU A N 1
ATOM 593 C CA . LEU A 1 74 ? -8.443 -10.480 -26.194 1.00 74.88 74 LEU A CA 1
ATOM 594 C C . LEU A 1 74 ? -8.957 -10.252 -27.622 1.00 74.88 74 LEU A C 1
ATOM 596 O O . LEU A 1 74 ? -10.164 -10.147 -27.821 1.00 74.88 74 LEU A O 1
ATOM 600 N N . ILE A 1 75 ? -8.057 -10.206 -28.607 1.00 73.19 75 ILE A N 1
ATOM 601 C CA . ILE A 1 75 ? -8.417 -10.077 -30.026 1.00 73.19 75 ILE A CA 1
ATOM 602 C C . ILE A 1 75 ? -9.014 -11.392 -30.543 1.00 73.19 75 ILE A C 1
ATOM 604 O O . ILE A 1 75 ? -10.068 -11.384 -31.173 1.00 73.19 75 ILE A O 1
ATOM 608 N N . SER A 1 76 ? -8.390 -12.531 -30.227 1.00 70.44 76 SER A N 1
ATOM 609 C CA . SER A 1 76 ? -8.853 -13.857 -30.656 1.00 70.44 76 SER A CA 1
ATOM 610 C C . SER A 1 76 ? -10.212 -14.261 -30.077 1.00 70.44 76 SER A C 1
ATOM 612 O O . SER A 1 76 ? -10.907 -15.060 -30.692 1.00 70.44 76 SER A O 1
ATOM 614 N N . SER A 1 77 ? -10.610 -13.729 -28.918 1.00 60.25 77 SER A N 1
ATOM 615 C CA . SER A 1 77 ? -11.903 -14.038 -28.291 1.00 60.25 77 SER A CA 1
ATOM 616 C C . SER A 1 77 ? -13.077 -13.203 -28.816 1.00 60.25 77 SER A C 1
ATOM 618 O O . SER A 1 77 ? -14.203 -13.395 -28.363 1.00 60.25 77 SER A O 1
ATOM 620 N N . GLY A 1 78 ? -12.841 -12.245 -29.722 1.00 56.91 78 GLY A N 1
ATOM 621 C CA . GLY A 1 78 ? -13.891 -11.409 -30.320 1.00 56.91 78 GLY A CA 1
ATOM 622 C C . GLY A 1 78 ? -14.606 -10.460 -29.346 1.00 56.91 78 GLY A C 1
ATOM 623 O O . GLY A 1 78 ? -15.542 -9.770 -29.739 1.00 56.91 78 GLY A O 1
ATOM 624 N N . THR A 1 79 ? -14.173 -10.391 -28.081 1.00 50.69 79 THR A N 1
ATOM 625 C CA . THR A 1 79 ? -14.829 -9.592 -27.028 1.00 50.69 79 THR A CA 1
ATOM 626 C C . THR A 1 79 ? -14.543 -8.088 -27.172 1.00 50.69 79 THR A C 1
ATOM 628 O O . THR A 1 79 ? -15.308 -7.263 -26.677 1.00 50.69 79 THR A O 1
ATOM 631 N N . VAL A 1 80 ? -13.455 -7.702 -27.855 1.00 51.66 80 VAL A N 1
ATOM 632 C CA . VAL A 1 80 ? -13.046 -6.299 -28.039 1.00 51.66 80 VAL A CA 1
ATOM 633 C C . VAL A 1 80 ? -12.481 -6.094 -29.448 1.00 51.66 80 VAL A C 1
ATOM 635 O O . VAL A 1 80 ? -11.590 -6.822 -29.873 1.00 51.66 80 VAL A O 1
ATOM 638 N N . MET A 1 81 ? -12.968 -5.077 -30.171 1.00 46.97 81 MET A N 1
ATOM 639 C CA . MET A 1 81 ? -12.378 -4.666 -31.452 1.00 46.97 81 MET A CA 1
ATOM 640 C C . MET A 1 81 ? -10.963 -4.115 -31.239 1.00 46.97 81 MET A C 1
ATOM 642 O O . MET A 1 81 ? -10.749 -3.281 -30.359 1.00 46.97 81 MET A O 1
ATOM 646 N N . GLU A 1 82 ? -10.025 -4.505 -32.104 1.00 52.91 82 GLU A N 1
ATOM 647 C CA . GLU A 1 82 ? -8.614 -4.089 -32.067 1.00 52.91 82 GLU A CA 1
ATOM 648 C C . GLU A 1 82 ? -8.422 -2.565 -31.942 1.00 52.91 82 GLU A C 1
ATOM 650 O O . GLU A 1 82 ? -7.513 -2.110 -31.249 1.00 52.91 82 GLU A O 1
ATOM 655 N N . LYS A 1 83 ? -9.342 -1.779 -32.520 1.00 52.31 83 LYS A N 1
ATOM 656 C CA . LYS A 1 83 ? -9.352 -0.307 -32.480 1.00 52.31 83 LYS A CA 1
ATOM 657 C C . LYS A 1 83 ? -9.555 0.314 -31.086 1.00 52.31 83 LYS A C 1
ATOM 659 O O . LYS A 1 83 ? -9.270 1.492 -30.914 1.00 52.31 83 LYS A O 1
ATOM 664 N N . ASN A 1 84 ? -10.051 -0.451 -30.109 1.00 56.69 84 ASN A N 1
ATOM 665 C CA . ASN A 1 84 ? -10.347 0.028 -28.751 1.00 56.69 84 ASN A CA 1
ATOM 666 C C . ASN A 1 84 ? -9.309 -0.429 -27.708 1.00 56.69 84 ASN A C 1
ATOM 668 O O . ASN A 1 84 ? -9.458 -0.129 -26.524 1.00 56.69 84 ASN A O 1
ATOM 672 N N . LEU A 1 85 ? -8.279 -1.177 -28.115 1.00 62.00 85 LEU A N 1
ATOM 673 C CA . LEU A 1 85 ? -7.215 -1.640 -27.224 1.00 62.00 85 LEU A CA 1
ATOM 674 C C . LEU A 1 85 ? -6.043 -0.660 -27.262 1.00 62.00 85 LEU A C 1
ATOM 676 O O . LEU A 1 85 ? -5.501 -0.369 -28.326 1.00 62.00 85 LEU A O 1
ATOM 680 N N . ALA A 1 86 ? -5.617 -0.187 -26.089 1.00 61.03 86 ALA A N 1
ATOM 681 C CA . ALA A 1 86 ? -4.420 0.640 -25.980 1.00 61.03 86 ALA A CA 1
ATOM 682 C C . ALA A 1 86 ? -3.204 -0.110 -26.546 1.00 61.03 86 ALA A C 1
ATOM 684 O O . ALA A 1 86 ? -3.036 -1.301 -26.284 1.00 61.03 86 ALA A O 1
ATOM 685 N N . TYR A 1 87 ? -2.359 0.568 -27.318 1.00 68.50 87 TYR A N 1
ATOM 686 C CA . TYR A 1 87 ? -1.125 -0.021 -27.840 1.00 68.50 87 TYR A CA 1
ATOM 687 C C . TYR A 1 87 ? -0.147 -0.335 -26.703 1.00 68.50 87 TYR A C 1
ATOM 689 O O . TYR A 1 87 ? -0.086 0.395 -25.715 1.00 68.50 87 TYR A O 1
ATOM 697 N N . VAL A 1 88 ? 0.641 -1.405 -26.850 1.00 65.38 88 VAL A N 1
ATOM 698 C CA . VAL A 1 88 ? 1.694 -1.758 -25.887 1.00 65.38 88 VAL A CA 1
ATOM 699 C C . VAL A 1 88 ? 2.869 -0.781 -26.053 1.00 65.38 88 VAL A C 1
ATOM 701 O O . VAL A 1 88 ? 3.509 -0.794 -27.107 1.00 65.38 88 VAL A O 1
ATOM 704 N N . PRO A 1 89 ? 3.173 0.086 -25.066 1.00 61.12 89 PRO A N 1
ATOM 705 C CA . PRO A 1 89 ? 4.206 1.102 -25.218 1.00 61.12 89 PRO A CA 1
ATOM 706 C C . PRO A 1 89 ? 5.600 0.484 -25.076 1.00 61.12 89 PRO A C 1
ATOM 708 O O . PRO A 1 89 ? 6.031 0.121 -23.981 1.00 61.12 89 PRO A O 1
ATOM 711 N N . VAL A 1 90 ? 6.351 0.418 -26.176 1.00 63.94 90 VAL A N 1
ATOM 712 C CA . VAL A 1 90 ? 7.772 0.053 -26.132 1.00 63.94 90 VAL A CA 1
ATOM 713 C C . VAL A 1 90 ? 8.557 1.269 -25.649 1.00 63.94 90 VAL A C 1
ATOM 715 O O . VAL A 1 90 ? 8.829 2.202 -26.402 1.00 63.94 90 VAL A O 1
ATOM 718 N N . THR A 1 91 ? 8.914 1.287 -24.364 1.00 58.28 91 THR A N 1
ATOM 719 C CA . THR A 1 91 ? 9.785 2.338 -23.822 1.00 58.28 91 THR A CA 1
ATOM 720 C C . THR A 1 91 ? 11.221 2.060 -24.266 1.00 58.28 91 THR A C 1
ATOM 722 O O . THR A 1 91 ? 12.003 1.459 -23.532 1.00 58.28 91 THR A O 1
ATOM 725 N N . SER A 1 92 ? 11.582 2.486 -25.479 1.00 52.81 92 SER A N 1
ATOM 726 C CA . SER A 1 92 ? 12.984 2.531 -25.891 1.00 52.81 92 SER A CA 1
ATOM 727 C C . SER A 1 92 ? 13.691 3.587 -25.047 1.00 52.81 92 SER A C 1
ATOM 729 O O . SER A 1 92 ? 13.576 4.786 -25.296 1.00 52.81 92 SER A O 1
ATOM 731 N N . LYS A 1 93 ? 14.458 3.154 -24.045 1.00 53.19 93 LYS A N 1
ATOM 732 C CA . LYS A 1 93 ? 15.397 4.047 -23.346 1.00 53.19 93 LYS A CA 1
ATOM 733 C C . LYS A 1 93 ? 16.526 4.535 -24.266 1.00 53.19 93 LYS A C 1
ATOM 735 O O . LYS A 1 93 ? 17.282 5.410 -23.867 1.00 53.19 93 LYS A O 1
ATOM 740 N N . ASN A 1 94 ? 16.594 4.031 -25.502 1.00 49.75 94 ASN A N 1
ATOM 741 C CA . ASN A 1 94 ? 17.617 4.371 -26.485 1.00 49.75 94 ASN A CA 1
ATOM 742 C C . ASN A 1 94 ? 17.185 5.475 -27.470 1.00 49.75 94 ASN A C 1
ATOM 744 O O . ASN A 1 94 ? 17.963 5.826 -28.349 1.00 49.75 94 ASN A O 1
ATOM 748 N N . ALA A 1 95 ? 15.986 6.058 -27.336 1.00 45.25 95 ALA A N 1
ATOM 749 C CA . ALA A 1 95 ? 15.514 7.128 -28.227 1.00 45.25 95 ALA A CA 1
ATOM 750 C C . ALA A 1 95 ? 15.886 8.559 -27.778 1.00 45.25 95 ALA A C 1
ATOM 752 O O . ALA A 1 95 ? 15.360 9.525 -28.322 1.00 45.25 95 ALA A O 1
ATOM 753 N N . VAL A 1 96 ? 16.804 8.721 -26.817 1.00 44.34 96 VAL A N 1
ATOM 754 C CA . VAL A 1 96 ? 17.444 10.018 -26.531 1.00 44.34 96 VAL A CA 1
ATOM 755 C C . VAL A 1 96 ? 18.944 9.810 -26.336 1.00 44.34 96 VAL A C 1
ATOM 757 O O . VAL A 1 96 ? 19.494 10.025 -25.264 1.00 44.34 96 VAL A O 1
ATOM 760 N N . VAL A 1 97 ? 19.638 9.419 -27.404 1.00 48.53 97 VAL A N 1
ATOM 761 C CA . VAL A 1 97 ? 21.012 9.899 -27.596 1.00 48.53 97 VAL A CA 1
ATOM 762 C C . VAL A 1 97 ? 20.896 11.211 -28.369 1.00 48.53 97 VAL A C 1
ATOM 764 O O . VAL A 1 97 ? 21.270 11.317 -29.534 1.00 48.53 97 VAL A O 1
ATOM 767 N N . GLN A 1 98 ? 20.310 12.230 -27.731 1.00 44.94 98 GLN A N 1
ATOM 768 C CA . GLN A 1 98 ? 20.670 13.593 -28.098 1.00 44.94 98 GLN A CA 1
ATOM 769 C C . GLN A 1 98 ? 22.158 13.697 -27.787 1.00 44.94 98 GLN A C 1
ATOM 771 O O . GLN A 1 98 ? 22.564 13.491 -26.644 1.00 44.94 98 GLN A O 1
ATOM 776 N N . LYS A 1 99 ? 22.970 13.928 -28.822 1.00 49.84 99 LYS A N 1
ATOM 777 C CA . LYS A 1 99 ? 24.375 14.306 -28.683 1.00 49.84 99 LYS A CA 1
ATOM 778 C C . LYS A 1 99 ? 24.435 15.466 -27.690 1.00 49.84 99 LYS A C 1
ATOM 780 O O . LYS A 1 99 ? 24.130 16.596 -28.056 1.00 49.84 99 LYS A O 1
ATOM 785 N N . VAL A 1 100 ? 24.770 15.176 -26.437 1.00 49.47 100 VAL A N 1
ATOM 786 C CA . VAL A 1 100 ? 25.086 16.208 -25.455 1.00 49.47 100 VAL A CA 1
ATOM 787 C C . VAL A 1 100 ? 26.394 16.819 -25.957 1.00 49.47 100 VAL A C 1
ATOM 789 O O . VAL A 1 100 ? 27.376 16.079 -26.076 1.00 49.47 100 VAL A O 1
ATOM 792 N N . PRO A 1 101 ? 26.431 18.107 -26.346 1.00 52.53 101 PRO A N 1
ATOM 793 C CA . PRO A 1 101 ? 27.698 18.748 -26.657 1.00 52.53 101 PRO A CA 1
ATOM 794 C C . PRO A 1 101 ? 28.570 18.640 -25.406 1.00 52.53 101 PRO A C 1
ATOM 796 O O . PRO A 1 101 ? 28.054 18.745 -24.294 1.00 52.53 101 PRO A O 1
ATOM 799 N N . ALA A 1 102 ? 29.858 18.339 -25.579 1.00 57.22 102 ALA A N 1
ATOM 800 C CA . ALA A 1 102 ? 30.785 18.143 -24.472 1.00 57.22 102 ALA A CA 1
ATOM 801 C C . ALA A 1 102 ? 30.706 19.340 -23.508 1.00 57.22 102 ALA A C 1
ATOM 803 O O . ALA A 1 102 ? 31.190 20.427 -23.814 1.00 57.22 102 ALA A O 1
ATOM 804 N N . MET A 1 103 ? 30.032 19.137 -22.375 1.00 57.03 103 MET A N 1
ATOM 805 C CA . MET A 1 103 ? 29.842 20.145 -21.340 1.00 57.03 103 MET A CA 1
ATOM 806 C C . MET A 1 103 ? 31.220 20.494 -20.779 1.00 57.03 103 MET A C 1
ATOM 808 O O . MET A 1 103 ? 31.992 19.596 -20.427 1.00 57.03 103 MET A O 1
ATOM 812 N N . SER A 1 104 ? 31.556 21.783 -20.741 1.00 63.28 104 SER A N 1
ATOM 813 C CA . SER A 1 104 ? 32.842 22.227 -20.205 1.00 63.28 104 SER A CA 1
ATOM 814 C C . SER A 1 104 ? 32.957 21.817 -18.728 1.00 63.28 104 SER A C 1
ATOM 816 O O . SER A 1 104 ? 31.953 21.729 -18.012 1.00 63.28 104 SER A O 1
ATOM 818 N N . LYS A 1 105 ? 34.180 21.541 -18.250 1.00 65.19 105 LYS A N 1
ATOM 819 C CA . LYS A 1 105 ? 34.423 21.137 -16.848 1.00 65.19 105 LYS A CA 1
ATOM 820 C C . LYS A 1 105 ? 33.817 22.126 -15.839 1.00 65.19 105 LYS A C 1
ATOM 822 O O . LYS A 1 105 ? 33.369 21.699 -14.776 1.00 65.19 105 LYS A O 1
ATOM 827 N N . ASP A 1 106 ? 33.731 23.404 -16.201 1.00 66.38 106 ASP A N 1
ATOM 828 C CA . ASP A 1 106 ? 33.181 24.466 -15.357 1.00 66.38 106 ASP A CA 1
ATOM 829 C C . ASP A 1 106 ? 31.650 24.415 -15.247 1.00 66.38 106 ASP A C 1
ATOM 831 O O . ASP A 1 106 ? 31.091 24.648 -14.173 1.00 66.38 106 ASP A O 1
ATOM 835 N N . GLU A 1 107 ? 30.945 24.057 -16.323 1.00 65.50 107 GLU A N 1
ATOM 836 C CA . GLU A 1 107 ? 29.489 23.868 -16.292 1.00 65.50 107 GLU A CA 1
ATOM 837 C C . GLU A 1 107 ? 29.096 22.599 -15.529 1.00 65.50 107 GLU A C 1
ATOM 839 O O . GLU A 1 107 ? 28.122 22.601 -14.771 1.00 65.50 107 GLU A O 1
ATOM 844 N N . ALA A 1 108 ? 29.889 21.532 -15.659 1.00 66.88 108 ALA A N 1
ATOM 845 C CA . ALA A 1 108 ? 29.701 20.302 -14.895 1.00 66.88 108 ALA A CA 1
ATOM 846 C C . ALA A 1 108 ? 29.893 20.534 -13.383 1.00 66.88 108 ALA A C 1
ATOM 848 O O . ALA A 1 108 ? 29.088 20.049 -12.584 1.00 66.88 108 ALA A O 1
ATOM 849 N N . ALA A 1 109 ? 30.901 21.322 -12.991 1.00 72.31 109 ALA A N 1
ATOM 850 C CA . ALA A 1 109 ? 31.149 21.685 -11.596 1.00 72.31 109 ALA A CA 1
ATOM 851 C C . ALA A 1 109 ? 30.015 22.543 -11.008 1.00 72.31 109 ALA A C 1
ATOM 853 O O . ALA A 1 109 ? 29.475 22.215 -9.951 1.00 72.31 109 ALA A O 1
ATOM 854 N N . ARG A 1 110 ? 29.569 23.582 -11.730 1.00 72.19 110 ARG A N 1
ATOM 855 C CA . ARG A 1 110 ? 28.449 24.443 -11.298 1.00 72.19 110 ARG A CA 1
ATOM 856 C C . ARG A 1 110 ? 27.138 23.674 -11.156 1.00 72.19 110 ARG A C 1
ATOM 858 O O . ARG A 1 110 ? 26.371 23.916 -10.223 1.00 72.19 110 ARG A O 1
ATOM 865 N N . ASN A 1 111 ? 26.874 22.736 -12.062 1.00 72.38 111 ASN A N 1
ATOM 866 C CA . ASN A 1 111 ? 25.699 21.879 -11.968 1.00 72.38 111 ASN A CA 1
ATOM 867 C C . ASN A 1 111 ? 25.801 20.927 -10.769 1.00 72.38 111 ASN A C 1
ATOM 869 O O . ASN A 1 111 ? 24.835 20.809 -10.017 1.00 72.38 111 ASN A O 1
ATOM 873 N N . ALA A 1 112 ? 26.961 20.306 -10.531 1.00 72.69 112 ALA A N 1
ATOM 874 C CA . ALA A 1 112 ? 27.177 19.427 -9.380 1.00 72.69 112 ALA A CA 1
ATOM 875 C C . ALA A 1 112 ? 26.957 20.145 -8.035 1.00 72.69 112 ALA A C 1
ATOM 877 O O . ALA A 1 112 ? 26.306 19.593 -7.145 1.00 72.69 112 ALA A O 1
ATOM 878 N N . GLU A 1 113 ? 27.415 21.393 -7.901 1.00 75.38 113 GLU A N 1
ATOM 879 C CA . GLU A 1 113 ? 27.168 22.210 -6.705 1.00 75.38 113 GLU A CA 1
ATOM 880 C C . GLU A 1 113 ? 25.682 22.536 -6.512 1.00 75.38 113 GLU A C 1
ATOM 882 O O . GLU A 1 113 ? 25.162 22.413 -5.400 1.00 75.38 113 GLU A O 1
ATOM 887 N N . ARG A 1 114 ? 24.958 22.871 -7.592 1.00 74.75 114 ARG A N 1
ATOM 888 C CA . ARG A 1 114 ? 23.500 23.084 -7.535 1.00 74.75 114 ARG A CA 1
ATOM 889 C C . ARG A 1 114 ? 22.749 21.824 -7.108 1.00 74.75 114 ARG A C 1
ATOM 891 O O . ARG A 1 114 ? 21.856 21.913 -6.266 1.00 74.75 114 ARG A O 1
ATOM 898 N N . TYR A 1 115 ? 23.117 20.656 -7.639 1.00 71.56 115 TYR A N 1
ATOM 899 C CA . TYR A 1 115 ? 22.501 19.385 -7.247 1.00 71.56 115 TYR A CA 1
ATOM 900 C C . TYR A 1 115 ? 22.793 19.026 -5.788 1.00 71.56 115 TYR A C 1
ATOM 902 O O . TYR A 1 115 ? 21.894 18.558 -5.090 1.00 71.56 115 TYR A O 1
ATOM 910 N N . LYS A 1 116 ? 24.012 19.289 -5.298 1.00 75.38 116 LYS A N 1
ATOM 911 C CA . LYS A 1 116 ? 24.374 19.058 -3.894 1.00 75.38 116 LYS A CA 1
ATOM 912 C C . LYS A 1 116 ? 23.561 19.948 -2.952 1.00 75.38 116 LYS A C 1
ATOM 914 O O . LYS A 1 116 ? 22.976 19.442 -1.997 1.00 75.38 116 LYS A O 1
ATOM 919 N N . LYS A 1 117 ? 23.439 21.241 -3.268 1.00 73.94 117 LYS A N 1
ATOM 920 C CA . LYS A 1 117 ? 22.667 22.194 -2.460 1.00 73.94 117 LYS A CA 1
ATOM 921 C C . LYS A 1 117 ? 21.170 21.854 -2.433 1.00 73.94 117 LYS A C 1
ATOM 923 O O . LYS A 1 117 ? 20.573 21.807 -1.363 1.00 73.94 117 LYS A O 1
ATOM 928 N N . ALA A 1 118 ? 20.584 21.505 -3.581 1.00 72.69 118 ALA A N 1
ATOM 929 C CA . ALA A 1 118 ? 19.187 21.069 -3.657 1.00 72.69 118 ALA A CA 1
ATOM 930 C C . ALA A 1 118 ? 18.927 19.756 -2.887 1.00 72.69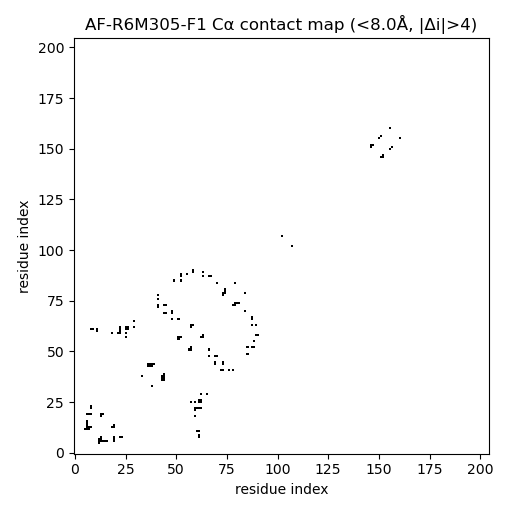 118 ALA A C 1
ATOM 932 O O . ALA A 1 118 ? 17.858 19.568 -2.305 1.00 72.69 118 ALA A O 1
ATOM 933 N N . TYR A 1 119 ? 19.902 18.842 -2.859 1.00 69.44 119 TYR A N 1
ATOM 934 C CA . TYR A 1 119 ? 19.817 17.597 -2.094 1.00 69.44 119 TYR A CA 1
ATOM 935 C C . TYR A 1 119 ? 19.872 17.844 -0.580 1.00 69.44 119 TYR A C 1
ATOM 937 O O . TYR A 1 119 ? 19.067 17.280 0.166 1.00 69.44 119 TYR A O 1
ATOM 945 N N . GLU A 1 120 ? 20.765 18.724 -0.124 1.00 71.00 120 GLU A N 1
ATOM 946 C CA . GLU A 1 120 ? 20.863 19.128 1.283 1.00 71.00 120 GLU A CA 1
ATOM 947 C C . GLU A 1 120 ? 19.593 19.859 1.757 1.00 71.00 120 GLU A C 1
ATOM 949 O O . GLU A 1 120 ? 19.066 19.545 2.830 1.00 71.00 120 GLU A O 1
ATOM 954 N N . GLU A 1 121 ? 19.024 20.743 0.932 1.00 67.25 121 GLU A N 1
ATOM 955 C CA . GLU A 1 121 ? 17.746 21.417 1.206 1.00 67.25 121 GLU A CA 1
ATOM 956 C C . GLU A 1 121 ? 16.569 20.422 1.261 1.00 67.25 121 GLU A C 1
ATOM 958 O O . GLU A 1 121 ? 15.736 20.478 2.173 1.00 67.25 121 GLU A O 1
ATOM 963 N N . ALA A 1 122 ? 16.527 19.434 0.359 1.00 63.09 122 ALA A N 1
ATOM 964 C CA . ALA A 1 122 ? 15.489 18.402 0.347 1.00 63.09 122 ALA A CA 1
ATOM 965 C C . ALA A 1 122 ? 15.580 17.431 1.539 1.00 63.09 122 ALA A C 1
ATOM 967 O O . ALA A 1 122 ? 14.548 17.008 2.071 1.00 63.09 122 ALA A O 1
ATOM 968 N N . ILE A 1 123 ? 16.789 17.066 1.985 1.00 61.62 123 ILE A N 1
ATOM 969 C CA . ILE A 1 123 ? 16.977 16.236 3.186 1.00 61.62 123 ILE A CA 1
ATOM 970 C C . ILE A 1 123 ? 16.577 17.008 4.437 1.00 61.62 123 ILE A C 1
ATOM 972 O O . ILE A 1 123 ? 15.879 16.464 5.295 1.00 61.62 123 ILE A O 1
ATOM 976 N N . THR A 1 124 ? 16.995 18.267 4.542 1.00 59.88 124 THR A N 1
ATOM 977 C CA . THR A 1 124 ? 16.693 19.111 5.703 1.00 59.88 124 THR A CA 1
ATOM 978 C C . THR A 1 124 ? 15.185 19.341 5.815 1.00 59.88 124 THR A C 1
ATOM 980 O O . THR A 1 124 ? 14.607 19.131 6.882 1.00 59.88 124 THR A O 1
ATOM 983 N N . GLY A 1 125 ? 14.506 19.606 4.692 1.00 60.88 125 GLY A N 1
ATOM 984 C CA . GLY A 1 125 ? 13.046 19.705 4.644 1.00 60.88 125 GLY A CA 1
ATOM 985 C C . GLY A 1 125 ? 12.317 18.402 5.008 1.00 60.88 125 GLY A C 1
ATOM 986 O O . GLY A 1 125 ? 11.292 18.440 5.689 1.00 60.88 125 GLY A O 1
ATOM 987 N N . LYS A 1 126 ? 12.843 17.231 4.615 1.00 63.19 126 LYS A N 1
ATOM 988 C CA . LYS A 1 126 ? 12.272 15.923 4.998 1.00 63.19 126 LYS A CA 1
ATOM 989 C C . LYS A 1 126 ? 12.440 15.622 6.489 1.00 63.19 126 LYS A C 1
ATOM 991 O O . LYS A 1 126 ? 11.506 15.119 7.107 1.00 63.19 126 LYS A O 1
ATOM 996 N N . LYS A 1 127 ? 13.591 15.954 7.084 1.00 65.62 127 LYS A N 1
ATOM 997 C CA . LYS A 1 127 ? 13.846 15.750 8.521 1.00 65.62 127 LYS A CA 1
ATOM 998 C C . LYS A 1 127 ? 12.902 16.585 9.392 1.00 65.62 127 LYS A C 1
ATOM 1000 O O . LYS A 1 127 ? 12.331 16.052 10.338 1.00 65.62 127 LYS A O 1
ATOM 1005 N N . ILE A 1 128 ? 12.669 17.848 9.026 1.00 70.69 128 ILE A N 1
ATOM 1006 C CA . ILE A 1 128 ? 11.749 18.743 9.750 1.00 70.69 128 ILE A CA 1
ATOM 1007 C C . ILE A 1 128 ? 10.301 18.241 9.651 1.00 70.69 128 ILE A C 1
ATOM 1009 O O . ILE A 1 128 ? 9.605 18.181 10.662 1.00 70.69 128 ILE A O 1
ATOM 1013 N N . LYS A 1 129 ? 9.855 17.807 8.462 1.00 72.12 129 LYS A N 1
ATOM 1014 C CA . LYS A 1 129 ? 8.509 17.232 8.280 1.00 72.12 129 LYS A CA 1
ATOM 1015 C C . LYS A 1 129 ? 8.311 15.954 9.096 1.00 72.12 129 LYS A C 1
ATOM 1017 O O . LYS A 1 129 ? 7.289 15.817 9.760 1.00 72.12 129 LYS A O 1
ATOM 1022 N N . ASN A 1 130 ? 9.291 15.051 9.100 1.00 73.62 130 ASN A N 1
ATOM 1023 C CA . ASN A 1 130 ? 9.216 13.819 9.887 1.00 73.62 130 ASN A CA 1
ATOM 1024 C C . ASN A 1 130 ? 9.200 14.099 11.399 1.00 73.62 130 ASN A C 1
ATOM 1026 O O . ASN A 1 130 ? 8.464 13.439 12.127 1.00 73.62 130 ASN A O 1
ATOM 1030 N N . MET A 1 131 ? 9.951 15.102 11.867 1.00 77.50 131 MET A N 1
ATOM 1031 C CA . MET A 1 131 ? 9.936 15.530 13.269 1.00 77.50 131 MET A CA 1
ATOM 1032 C C . MET A 1 131 ? 8.593 16.162 13.664 1.00 77.50 131 MET A C 1
ATOM 1034 O O . MET A 1 131 ? 8.065 15.851 14.728 1.00 77.50 131 MET A O 1
ATOM 1038 N N . ALA A 1 132 ? 7.997 16.980 12.790 1.00 79.69 132 ALA A N 1
ATOM 1039 C CA . ALA A 1 132 ? 6.668 17.551 13.011 1.00 79.69 132 ALA A CA 1
ATOM 1040 C C . ALA A 1 132 ? 5.576 16.467 13.086 1.00 79.69 132 ALA A C 1
ATOM 1042 O O . ALA A 1 132 ? 4.707 16.527 13.952 1.00 79.69 132 ALA A O 1
ATOM 1043 N N . ILE A 1 133 ? 5.653 15.442 12.229 1.00 82.38 133 ILE A N 1
ATOM 1044 C CA . ILE A 1 133 ? 4.738 14.290 12.264 1.00 82.38 133 ILE A CA 1
ATOM 1045 C C . ILE A 1 133 ? 4.912 13.497 13.565 1.00 82.38 133 ILE A C 1
ATOM 1047 O O . ILE A 1 133 ? 3.922 13.166 14.211 1.00 82.38 133 ILE A O 1
ATOM 1051 N N . ALA A 1 134 ? 6.153 13.226 13.981 1.00 85.00 134 ALA A N 1
ATOM 1052 C CA . ALA A 1 134 ? 6.423 12.523 15.233 1.00 85.00 134 ALA A CA 1
ATOM 1053 C C . ALA A 1 134 ? 5.869 13.287 16.448 1.00 85.00 134 ALA A C 1
ATOM 1055 O O . ALA A 1 134 ? 5.227 12.689 17.309 1.00 85.00 134 ALA A O 1
ATOM 1056 N N . PHE A 1 135 ? 6.039 14.611 16.484 1.00 88.81 135 PHE A N 1
ATOM 1057 C CA . PHE A 1 135 ? 5.486 15.456 17.542 1.00 88.81 135 PHE A CA 1
ATOM 1058 C C . PHE A 1 135 ? 3.949 15.417 17.580 1.00 88.81 135 PHE A C 1
ATOM 1060 O O . PHE A 1 135 ? 3.356 15.314 18.653 1.00 88.81 135 PHE A O 1
ATOM 1067 N N . LEU A 1 136 ? 3.298 15.415 16.412 1.00 85.44 136 LEU A N 1
ATOM 1068 C CA . LEU A 1 136 ? 1.841 15.309 16.307 1.00 85.44 136 LEU A CA 1
ATOM 1069 C C . LEU A 1 136 ? 1.317 13.951 16.810 1.00 85.44 136 LEU A C 1
ATOM 1071 O O . LEU A 1 136 ? 0.298 13.898 17.494 1.00 85.44 136 LEU A O 1
ATOM 1075 N N . ILE A 1 137 ? 2.034 12.858 16.525 1.00 88.06 137 ILE A N 1
ATOM 1076 C CA . ILE A 1 137 ? 1.704 11.514 17.029 1.00 88.06 137 ILE A CA 1
ATOM 1077 C C . ILE A 1 137 ? 1.837 11.457 18.556 1.00 88.06 137 ILE A C 1
ATOM 1079 O O . ILE A 1 137 ? 0.968 10.902 19.224 1.00 88.06 137 ILE A O 1
ATOM 1083 N N . VAL A 1 138 ? 2.889 12.060 19.120 1.00 89.94 138 VAL A N 1
ATOM 1084 C CA . VAL A 1 138 ? 3.088 12.128 20.578 1.00 89.94 138 VAL A CA 1
ATOM 1085 C C . VAL A 1 138 ? 1.971 12.929 21.254 1.00 89.94 138 VAL A C 1
ATOM 1087 O O . VAL A 1 138 ? 1.445 12.491 22.275 1.00 89.94 138 VAL A O 1
ATOM 1090 N N . LEU A 1 139 ? 1.551 14.054 20.664 1.00 88.25 139 LEU A N 1
ATOM 1091 C CA . LEU A 1 139 ? 0.403 14.830 21.147 1.00 88.25 139 LEU A CA 1
ATOM 1092 C C . LEU A 1 139 ? -0.897 14.014 21.137 1.00 88.25 139 LEU A C 1
ATOM 1094 O O . LEU A 1 139 ? -1.624 14.010 22.129 1.00 88.25 139 LEU A O 1
ATOM 1098 N N . LEU A 1 140 ? -1.176 13.285 20.053 1.00 86.75 140 LEU A N 1
ATOM 1099 C CA . LEU A 1 140 ? -2.350 12.410 19.976 1.00 86.75 140 LEU A CA 1
ATOM 1100 C C . LEU A 1 140 ? -2.297 11.288 21.021 1.00 86.75 140 LEU A C 1
ATOM 1102 O O . LEU A 1 140 ? -3.299 11.023 21.682 1.00 86.75 140 LEU A O 1
ATOM 1106 N N . ALA A 1 141 ? -1.135 10.665 21.226 1.00 85.38 141 ALA A N 1
ATOM 1107 C CA . ALA A 1 141 ? -0.962 9.635 22.247 1.00 85.38 141 ALA A CA 1
ATOM 1108 C C . ALA A 1 141 ? -1.189 10.184 23.666 1.00 85.38 141 ALA A C 1
ATOM 1110 O O . ALA A 1 141 ? -1.852 9.535 24.475 1.00 85.38 141 ALA A O 1
ATOM 1111 N N . ALA A 1 142 ? -0.708 11.397 23.960 1.00 85.25 142 ALA A N 1
ATOM 1112 C CA . ALA A 1 142 ? -0.948 12.060 25.240 1.00 85.25 142 ALA A CA 1
ATOM 1113 C C . ALA A 1 142 ? -2.445 12.315 25.486 1.00 85.25 142 ALA A C 1
ATOM 1115 O O . ALA A 1 142 ? -2.940 12.034 26.578 1.00 85.25 142 ALA A O 1
ATOM 1116 N N . LEU A 1 143 ? -3.183 12.767 24.464 1.00 81.19 143 LEU A N 1
ATOM 1117 C CA . LEU A 1 143 ? -4.638 12.934 24.547 1.00 81.19 143 LEU A CA 1
ATOM 1118 C C . LEU A 1 143 ? -5.346 11.602 24.828 1.00 81.19 143 LEU A C 1
ATOM 1120 O O . LEU A 1 143 ? -6.190 11.541 25.719 1.00 81.19 143 LEU A O 1
ATOM 1124 N N . VAL A 1 144 ? -4.959 10.519 24.145 1.00 80.50 144 VAL A N 1
ATOM 1125 C CA . VAL A 1 144 ? -5.523 9.180 24.390 1.00 80.50 144 VAL A CA 1
ATOM 1126 C C . VAL A 1 144 ? -5.258 8.725 25.829 1.00 80.50 144 VAL A C 1
ATOM 1128 O O . VAL A 1 144 ? -6.180 8.279 26.510 1.00 80.50 144 VAL A O 1
ATOM 1131 N N . ILE A 1 145 ? -4.040 8.902 26.344 1.00 79.06 145 ILE A N 1
ATOM 1132 C CA . ILE A 1 145 ? -3.693 8.531 27.726 1.00 79.06 145 ILE A CA 1
ATOM 1133 C C . ILE A 1 145 ? -4.536 9.310 28.743 1.00 79.06 145 ILE A C 1
ATOM 1135 O O . ILE A 1 145 ? -5.057 8.713 29.688 1.00 79.06 145 ILE A O 1
ATOM 1139 N N . ILE A 1 146 ? -4.713 10.621 28.542 1.00 76.56 146 ILE A N 1
ATOM 1140 C CA . ILE A 1 146 ? -5.563 11.453 29.406 1.00 76.56 146 ILE A CA 1
ATOM 1141 C C . ILE A 1 146 ? -7.013 10.959 29.365 1.00 76.56 146 ILE A C 1
ATOM 1143 O O . ILE A 1 146 ? -7.622 10.808 30.421 1.00 76.56 146 ILE A O 1
ATOM 1147 N N . THR A 1 147 ? -7.552 10.646 28.181 1.00 67.69 147 THR A N 1
ATOM 1148 C CA . THR A 1 147 ? -8.926 10.128 28.058 1.00 67.69 147 THR A CA 1
ATOM 1149 C C . THR A 1 147 ? -9.116 8.761 28.707 1.00 67.69 147 THR A C 1
ATOM 1151 O O . THR A 1 147 ? -10.171 8.516 29.267 1.00 67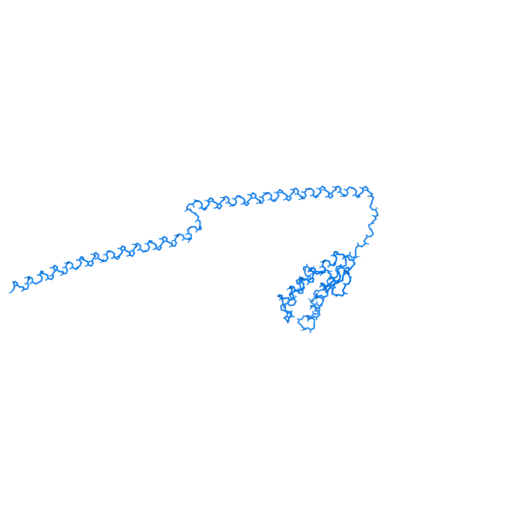.69 147 THR A O 1
ATOM 1154 N N . VAL A 1 148 ? -8.112 7.880 28.690 1.00 67.06 148 VAL A N 1
ATOM 1155 C CA . VAL A 1 148 ? -8.178 6.570 29.363 1.00 67.06 148 VAL A CA 1
ATOM 1156 C C . VAL A 1 148 ? -8.098 6.713 30.887 1.00 67.06 148 VAL A C 1
ATOM 1158 O O . VAL A 1 148 ? -8.689 5.920 31.615 1.00 67.06 148 VAL A O 1
ATOM 1161 N N . LYS A 1 149 ? -7.359 7.709 31.388 1.00 65.06 149 LYS A N 1
ATOM 1162 C CA . LYS A 1 149 ? -7.211 7.966 32.829 1.00 65.06 149 LYS A CA 1
ATOM 1163 C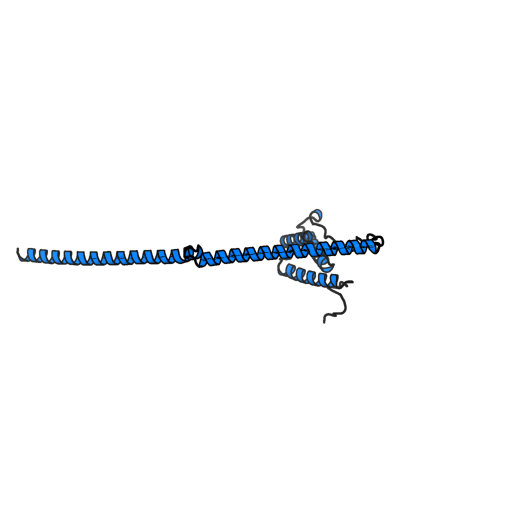 C . LYS A 1 149 ? -8.371 8.763 33.421 1.00 65.06 149 LYS A C 1
ATOM 1165 O O . LYS A 1 149 ? -8.643 8.619 34.613 1.00 65.06 149 LYS A O 1
ATOM 1170 N N . SER A 1 150 ? -9.044 9.600 32.635 1.00 59.38 150 SER A N 1
ATOM 1171 C CA . SER A 1 150 ? -10.261 10.267 33.084 1.00 59.38 150 SER A CA 1
ATOM 1172 C C . SER A 1 150 ? -11.422 9.268 33.053 1.00 59.38 150 SER A C 1
ATOM 1174 O O . SER A 1 150 ? -11.604 8.520 32.097 1.00 59.38 150 SER A O 1
ATOM 1176 N N . LYS A 1 151 ? -12.241 9.244 34.109 1.00 53.94 151 LYS A N 1
ATOM 1177 C CA . LYS A 1 151 ? -13.414 8.355 34.255 1.00 53.94 151 LYS A CA 1
ATOM 1178 C C . LYS A 1 151 ? -14.544 8.623 33.229 1.00 53.94 151 LYS A C 1
ATOM 1180 O O . LYS A 1 151 ? -15.664 8.176 33.424 1.00 53.94 151 LYS A O 1
ATOM 1185 N N . TYR A 1 152 ? -14.246 9.341 32.143 1.00 52.38 152 TYR A N 1
ATOM 1186 C CA . TYR A 1 152 ? -15.162 9.784 31.090 1.00 52.38 152 TYR A CA 1
ATOM 1187 C C . TYR A 1 152 ? -14.650 9.407 29.686 1.00 52.38 152 TYR A C 1
ATOM 1189 O O . TYR A 1 152 ? -14.870 10.136 28.719 1.00 52.38 152 TYR A O 1
ATOM 1197 N N . SER A 1 153 ? -13.932 8.286 29.552 1.00 52.31 153 SER A N 1
ATOM 1198 C CA . SER A 1 153 ? -13.573 7.761 28.231 1.00 52.31 153 SER A CA 1
ATOM 1199 C C . SER A 1 153 ? -14.821 7.263 27.503 1.00 52.31 153 SER A C 1
ATOM 1201 O O . SER A 1 153 ? -15.593 6.467 28.037 1.00 52.31 153 SER A O 1
ATOM 1203 N N . VAL A 1 154 ? -14.990 7.664 26.242 1.00 53.19 154 VAL A N 1
ATOM 1204 C CA . VAL A 1 154 ? -16.054 7.155 25.354 1.00 53.19 154 VAL A CA 1
ATOM 1205 C C . VAL A 1 154 ? -16.025 5.619 25.279 1.00 53.19 154 VAL A C 1
ATOM 1207 O O . VAL A 1 154 ? -17.061 4.983 25.124 1.00 53.19 154 VAL A O 1
ATOM 1210 N N . PHE A 1 155 ? -14.855 4.999 25.461 1.00 49.91 155 PHE A N 1
ATOM 1211 C CA . PHE A 1 155 ? -14.697 3.544 25.425 1.00 49.91 155 PHE A CA 1
ATOM 1212 C C . PHE A 1 155 ? -15.267 2.830 26.667 1.00 49.91 155 PHE A C 1
ATOM 1214 O O . PHE A 1 155 ? -15.862 1.759 26.536 1.00 49.91 155 PHE A O 1
ATOM 1221 N N . THR A 1 156 ? -15.139 3.424 27.862 1.00 52.62 156 THR A N 1
ATOM 1222 C CA . THR A 1 156 ? -15.807 2.921 29.076 1.00 52.62 156 THR A CA 1
ATOM 1223 C C . THR A 1 156 ? -17.296 3.229 29.060 1.00 52.62 156 THR A C 1
ATOM 1225 O O . THR A 1 156 ? -18.073 2.397 29.503 1.00 52.62 156 THR A O 1
ATOM 1228 N N . TYR A 1 157 ? -17.726 4.344 28.462 1.00 51.50 157 TYR A N 1
ATOM 1229 C CA . TYR A 1 157 ? -19.156 4.613 28.288 1.00 51.50 157 TYR A CA 1
ATOM 1230 C C . TYR A 1 157 ? -19.857 3.501 27.492 1.00 51.50 157 TYR A C 1
ATOM 1232 O O . TYR A 1 157 ? -20.931 3.077 27.880 1.00 51.50 157 TYR A O 1
ATOM 1240 N N . PHE A 1 158 ? -19.255 2.942 26.437 1.00 50.44 158 PHE A N 1
ATOM 1241 C CA . PHE A 1 158 ? -19.890 1.836 25.702 1.00 50.44 158 PHE A CA 1
ATOM 1242 C C . PHE A 1 158 ? -19.828 0.475 26.409 1.00 50.44 158 PHE A C 1
ATOM 1244 O O . PHE A 1 158 ? -20.729 -0.342 26.231 1.00 50.44 158 PHE A O 1
ATOM 1251 N N . THR A 1 159 ? -18.773 0.203 27.179 1.00 54.09 159 THR A N 1
ATOM 1252 C CA . THR A 1 159 ? -18.564 -1.116 27.807 1.00 54.09 159 THR A CA 1
ATOM 1253 C C . THR A 1 159 ? -19.207 -1.229 29.188 1.00 54.09 159 THR A C 1
ATOM 1255 O O . THR A 1 159 ? -19.736 -2.286 29.522 1.00 54.09 159 THR A O 1
ATOM 1258 N N . ASP A 1 160 ? -19.233 -0.141 29.954 1.00 56.53 160 ASP A N 1
ATOM 1259 C CA . ASP A 1 160 ? -19.706 -0.116 31.342 1.00 56.53 160 ASP A CA 1
ATOM 1260 C C . ASP A 1 160 ? -21.185 0.295 31.454 1.00 56.53 160 ASP A C 1
ATOM 1262 O O . ASP A 1 160 ? -21.898 -0.165 32.343 1.00 56.53 160 ASP A O 1
ATOM 1266 N N . TYR A 1 161 ? -21.703 1.080 30.497 1.00 57.97 161 TYR A N 1
ATOM 1267 C CA . TYR A 1 161 ? -23.126 1.455 30.450 1.00 57.97 161 TYR A CA 1
ATOM 1268 C C . TYR A 1 161 ? -24.047 0.234 30.382 1.00 57.97 161 TYR A C 1
ATOM 1270 O O . TYR A 1 161 ? -25.074 0.197 31.055 1.00 57.97 161 TYR A O 1
ATOM 1278 N N . LYS A 1 162 ? -23.656 -0.796 29.622 1.00 57.66 162 LYS A N 1
ATOM 1279 C CA . LYS A 1 162 ? -24.428 -2.038 29.526 1.00 57.66 162 LYS A CA 1
ATOM 1280 C C . LYS A 1 162 ? -24.463 -2.792 30.863 1.00 57.66 162 LYS A C 1
ATOM 1282 O O . LYS A 1 162 ? -25.533 -3.205 31.290 1.00 57.66 162 LYS A O 1
ATOM 1287 N N . SER A 1 163 ? -23.315 -2.912 31.529 1.00 63.16 163 SER A N 1
ATOM 1288 C CA . SER A 1 163 ? -23.181 -3.603 32.819 1.00 63.16 163 SER A CA 1
ATOM 1289 C C . SER A 1 163 ? -23.966 -2.895 33.930 1.00 63.16 163 SER A C 1
ATOM 1291 O O . SER A 1 163 ? -24.717 -3.524 34.673 1.00 63.16 163 SER A O 1
ATOM 1293 N N . ASN A 1 164 ? -23.874 -1.562 34.004 1.00 64.38 164 ASN A N 1
ATOM 1294 C CA . ASN A 1 164 ? -24.596 -0.787 35.012 1.00 64.38 164 ASN A CA 1
ATOM 1295 C C . ASN A 1 164 ? -26.121 -0.843 34.816 1.00 64.38 164 ASN A C 1
ATOM 1297 O O . ASN A 1 164 ? -26.857 -0.949 35.792 1.00 64.38 164 ASN A O 1
ATOM 1301 N N . MET A 1 165 ? -26.607 -0.827 33.569 1.00 66.06 165 MET A N 1
ATOM 1302 C CA . MET A 1 165 ? -28.040 -0.984 33.290 1.00 66.06 165 MET A CA 1
ATOM 1303 C C . MET A 1 165 ? -28.570 -2.373 33.655 1.00 66.06 165 MET A C 1
ATOM 1305 O O . MET A 1 165 ? -29.695 -2.477 34.136 1.00 66.06 165 MET A O 1
ATOM 1309 N N . GLU A 1 166 ? -27.787 -3.429 33.423 1.00 67.81 166 GLU A N 1
ATOM 1310 C CA . GLU A 1 166 ? -28.161 -4.794 33.809 1.00 67.81 166 GLU A CA 1
ATOM 1311 C C . GLU A 1 166 ? -28.265 -4.922 35.335 1.00 67.81 166 GLU A C 1
ATOM 1313 O O . GLU A 1 166 ? -29.275 -5.423 35.826 1.00 67.81 166 GLU A O 1
ATOM 1318 N N . ASN A 1 167 ? -27.305 -4.374 36.085 1.00 68.69 167 ASN A N 1
ATOM 1319 C CA . ASN A 1 167 ? -27.352 -4.369 37.551 1.00 68.69 167 ASN A CA 1
ATOM 1320 C C . ASN A 1 167 ? -28.525 -3.535 38.091 1.00 68.69 167 ASN A C 1
ATOM 1322 O O . ASN A 1 167 ? -29.259 -4.004 38.952 1.00 68.69 167 ASN A O 1
ATOM 1326 N N . GLU A 1 168 ? -28.780 -2.341 37.541 1.00 70.81 168 GLU A N 1
ATOM 1327 C CA . GLU A 1 168 ? -29.946 -1.534 37.936 1.00 70.81 168 GLU A CA 1
ATOM 1328 C C . GLU A 1 168 ? -31.285 -2.227 37.636 1.00 70.81 168 GLU A C 1
ATOM 1330 O O . GLU A 1 168 ? -32.278 -1.994 38.330 1.00 70.81 168 GLU A O 1
ATOM 1335 N N . LEU A 1 169 ? -31.350 -3.038 36.575 1.00 69.38 169 LEU A N 1
ATOM 1336 C CA . LEU A 1 169 ? -32.528 -3.845 36.261 1.00 69.38 169 LEU A CA 1
ATOM 1337 C C . LEU A 1 169 ? -32.685 -4.996 37.259 1.00 69.38 169 LEU A C 1
ATOM 1339 O O . LEU A 1 169 ? -33.795 -5.205 37.743 1.00 69.38 169 LEU A O 1
ATOM 1343 N N . ILE A 1 170 ? -31.599 -5.696 37.594 1.00 70.69 170 ILE A N 1
ATOM 1344 C CA . ILE A 1 170 ? -31.588 -6.784 38.582 1.00 70.69 170 ILE A CA 1
ATOM 1345 C C . ILE A 1 170 ? -32.023 -6.266 39.959 1.00 70.69 170 ILE A C 1
ATOM 1347 O O . ILE A 1 170 ? -32.980 -6.798 40.515 1.00 70.69 170 ILE A O 1
ATOM 1351 N N . ASP A 1 171 ? -31.447 -5.162 40.442 1.00 78.00 171 ASP A N 1
ATOM 1352 C CA . ASP A 1 171 ? -31.820 -4.532 41.719 1.00 78.00 171 ASP A CA 1
ATOM 1353 C C . ASP A 1 171 ? -33.315 -4.174 41.776 1.00 78.00 171 ASP A C 1
ATOM 1355 O O . ASP A 1 171 ? -33.978 -4.311 42.808 1.00 78.00 171 ASP A O 1
ATOM 1359 N N . LYS A 1 172 ? -33.885 -3.708 40.654 1.00 76.62 172 LYS A N 1
ATOM 1360 C CA . LYS A 1 172 ? -35.325 -3.417 40.561 1.00 76.62 172 LYS A CA 1
ATOM 1361 C C . LYS A 1 172 ? -36.170 -4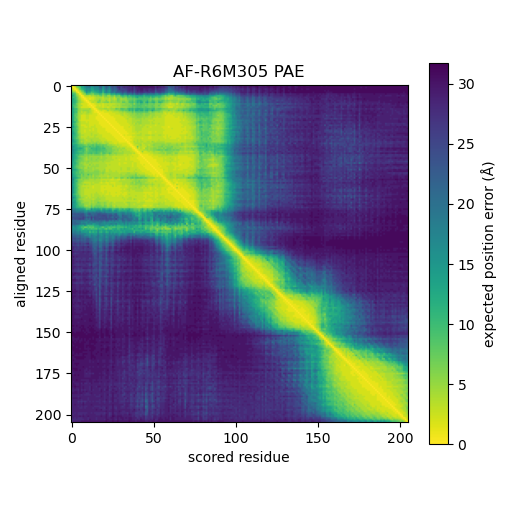.683 40.655 1.00 76.62 172 LYS A C 1
ATOM 1363 O O . LYS A 1 172 ? -37.220 -4.632 41.294 1.00 76.62 172 LYS A O 1
ATOM 1368 N N . TYR A 1 173 ? -35.743 -5.784 40.035 1.00 76.44 173 TYR A N 1
ATOM 1369 C CA . TYR A 1 173 ? -36.446 -7.063 40.127 1.00 76.44 173 TYR A CA 1
ATOM 1370 C C . TYR A 1 173 ? -36.356 -7.660 41.532 1.00 76.44 173 TYR A C 1
ATOM 1372 O O . TYR A 1 173 ? -37.395 -8.027 42.070 1.00 76.44 173 TYR A O 1
ATOM 1380 N N . GLU A 1 174 ? -35.180 -7.655 42.163 1.00 77.12 174 GLU A N 1
ATOM 1381 C CA . GLU A 1 174 ? -35.007 -8.131 43.544 1.00 77.12 174 GLU A CA 1
ATOM 1382 C C . GLU A 1 174 ? -35.878 -7.335 44.522 1.00 77.12 174 GLU A C 1
ATOM 1384 O O . GLU A 1 174 ? -36.602 -7.896 45.346 1.00 77.12 174 GLU A O 1
ATOM 1389 N N . LYS A 1 175 ? -35.895 -6.004 44.386 1.00 83.12 175 LYS A N 1
ATOM 1390 C CA . LYS A 1 175 ? -36.741 -5.145 45.222 1.00 83.12 175 LYS A CA 1
ATOM 1391 C C . LYS A 1 175 ? -38.233 -5.383 44.983 1.00 83.12 175 LYS A C 1
ATOM 1393 O O . LYS A 1 175 ? -39.040 -5.280 45.914 1.00 83.12 175 LYS A O 1
ATOM 1398 N N . TRP A 1 176 ? -38.621 -5.657 43.740 1.00 87.00 176 TRP A N 1
ATOM 1399 C CA . TRP A 1 176 ? -40.010 -5.946 43.404 1.00 87.00 176 TRP A CA 1
ATOM 1400 C C . TRP A 1 176 ? -40.450 -7.297 43.970 1.00 87.00 176 TRP A C 1
ATOM 1402 O O . TRP A 1 176 ? -41.517 -7.371 44.578 1.00 87.00 176 TRP A O 1
ATOM 1412 N N . GLU A 1 177 ? -39.611 -8.323 43.850 1.00 83.00 177 GLU A N 1
ATOM 1413 C CA . GLU A 1 177 ? -39.838 -9.645 44.433 1.00 83.00 177 GLU A CA 1
ATOM 1414 C C . GLU A 1 177 ? -39.989 -9.561 45.955 1.00 83.00 177 GLU A C 1
ATOM 1416 O O . GLU A 1 177 ? -40.980 -10.042 46.502 1.00 83.00 177 GLU A O 1
ATOM 1421 N N . GLN A 1 178 ? -39.097 -8.830 46.630 1.00 85.75 178 GLN A N 1
ATOM 1422 C CA . GLN A 1 178 ? -39.188 -8.604 48.073 1.00 85.75 178 GLN A CA 1
ATOM 1423 C C . GLN A 1 178 ? -40.500 -7.903 48.471 1.00 85.75 178 GLN A C 1
ATOM 1425 O O . GLN A 1 178 ? -41.160 -8.293 49.431 1.00 85.75 178 GLN A O 1
ATOM 1430 N N . THR A 1 179 ? -40.929 -6.901 47.694 1.00 88.25 179 THR A N 1
ATOM 1431 C CA . THR A 1 179 ? -42.197 -6.190 47.936 1.00 88.25 179 THR A CA 1
ATOM 1432 C C . THR A 1 179 ? -43.415 -7.106 47.767 1.00 88.25 179 THR A C 1
ATOM 1434 O O . THR A 1 179 ? -44.419 -6.935 48.462 1.00 88.25 179 THR A O 1
ATOM 1437 N N . LEU A 1 180 ? -43.368 -8.049 46.823 1.00 89.44 180 LEU A N 1
ATOM 1438 C CA . LEU A 1 180 ? -44.444 -9.016 46.603 1.00 89.44 180 LEU A CA 1
ATOM 1439 C C . LEU A 1 180 ? -44.512 -10.044 47.734 1.00 89.44 180 LEU A C 1
ATOM 1441 O O . LEU A 1 180 ? -45.607 -10.300 48.229 1.00 89.44 180 LEU A O 1
ATOM 1445 N N . ASP A 1 181 ? -43.368 -10.563 48.178 1.00 90.19 181 ASP A N 1
ATOM 1446 C CA . ASP A 1 181 ? -43.286 -11.498 49.305 1.00 90.19 181 ASP A CA 1
ATOM 1447 C C . ASP A 1 181 ? -43.817 -10.869 50.606 1.00 90.19 181 ASP A C 1
ATOM 1449 O O . ASP A 1 181 ? -44.644 -11.461 51.302 1.00 90.19 181 ASP A O 1
ATOM 1453 N N . ASP A 1 182 ? -43.447 -9.617 50.890 1.00 92.06 182 ASP A N 1
ATOM 1454 C CA . ASP A 1 182 ? -43.960 -8.882 52.051 1.00 92.06 182 ASP A CA 1
ATOM 1455 C C . ASP A 1 182 ? -45.483 -8.685 51.987 1.00 92.06 182 ASP A C 1
ATOM 1457 O O . ASP A 1 182 ? -46.186 -8.854 52.989 1.00 92.06 182 ASP A O 1
ATOM 1461 N N . ARG A 1 183 ? -46.020 -8.366 50.800 1.00 93.44 183 ARG A N 1
ATOM 1462 C CA . ARG A 1 183 ? -47.472 -8.240 50.591 1.00 93.44 183 ARG A CA 1
ATOM 1463 C C . ARG A 1 183 ? -48.189 -9.573 50.738 1.00 93.44 183 ARG A C 1
ATOM 1465 O O . ARG A 1 183 ? -49.261 -9.607 51.335 1.00 93.44 183 ARG A O 1
ATOM 1472 N N . GLN A 1 184 ? -47.614 -10.655 50.224 1.00 90.50 184 GLN A N 1
ATOM 1473 C CA . GLN A 1 184 ? -48.198 -11.983 50.347 1.00 90.50 184 GLN A CA 1
ATOM 1474 C C . GLN A 1 184 ? -48.250 -12.422 51.814 1.00 90.50 184 GLN A C 1
ATOM 1476 O O . GLN A 1 184 ? -49.304 -12.834 52.290 1.00 90.50 184 GLN A O 1
ATOM 1481 N N . LYS A 1 185 ? -47.172 -12.210 52.575 1.00 92.88 185 LYS A N 1
ATOM 1482 C CA . LYS A 1 185 ? -47.146 -12.471 54.023 1.00 92.88 185 LYS A CA 1
ATOM 1483 C C . LYS A 1 185 ? -48.146 -11.621 54.804 1.00 92.88 185 LYS A C 1
ATOM 1485 O O . LYS A 1 185 ? -48.683 -12.086 55.809 1.00 92.88 185 LYS A O 1
ATOM 1490 N N . ALA A 1 186 ? -48.378 -10.375 54.392 1.00 92.44 186 ALA A N 1
ATOM 1491 C CA . ALA A 1 186 ? -49.396 -9.526 55.005 1.00 92.44 186 ALA A CA 1
ATOM 1492 C C . ALA A 1 186 ? -50.810 -10.070 54.742 1.00 92.44 186 ALA A C 1
ATOM 1494 O O . ALA A 1 186 ? -51.578 -10.236 55.689 1.00 92.44 186 ALA A O 1
ATOM 1495 N N . LEU A 1 187 ? -51.116 -10.432 53.492 1.00 92.00 187 LEU A N 1
ATOM 1496 C CA . LEU A 1 187 ? -52.406 -11.017 53.113 1.00 92.00 187 LEU A CA 1
ATOM 1497 C C . LEU A 1 187 ? -52.661 -12.356 53.812 1.00 92.00 187 LEU A C 1
ATOM 1499 O O . LEU A 1 187 ? -53.752 -12.575 54.324 1.00 92.00 187 LEU A O 1
ATOM 1503 N N . GLU A 1 188 ? -51.656 -13.229 53.913 1.00 92.62 188 GLU A N 1
ATOM 1504 C CA . GLU A 1 188 ? -51.782 -14.512 54.617 1.00 92.62 188 GLU A CA 1
ATOM 1505 C C . GLU A 1 188 ? -52.120 -14.331 56.106 1.00 92.62 188 GLU A C 1
ATOM 1507 O O . GLU A 1 188 ? -52.893 -15.112 56.670 1.00 92.62 188 GLU A O 1
ATOM 1512 N N . LYS A 1 189 ? -51.576 -13.291 56.755 1.00 92.88 189 LYS A N 1
ATOM 1513 C CA . LYS A 1 189 ? -51.925 -12.948 58.142 1.00 92.88 189 LYS A CA 1
ATOM 1514 C C . LYS A 1 189 ? -53.363 -12.452 58.247 1.00 92.88 189 LYS A C 1
ATOM 1516 O O . L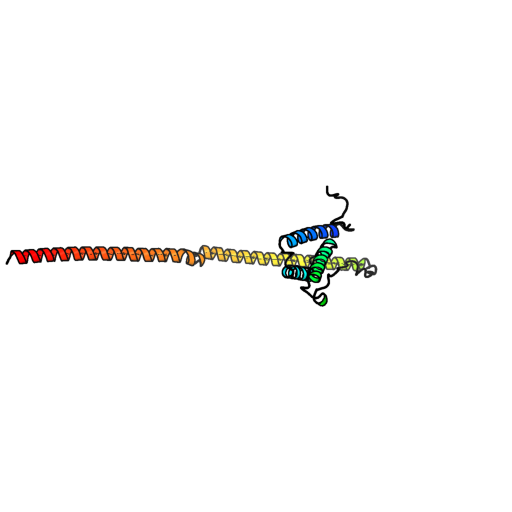YS A 1 189 ? -54.101 -12.955 59.092 1.00 92.88 189 LYS A O 1
ATOM 1521 N N . GLU A 1 190 ? -53.770 -11.525 57.382 1.00 93.81 190 GLU A N 1
ATOM 1522 C CA . GLU A 1 190 ? -55.140 -10.999 57.366 1.00 93.81 190 GLU A CA 1
ATOM 1523 C C . GLU A 1 190 ? -56.172 -12.098 57.074 1.00 93.81 190 GLU A C 1
ATOM 1525 O O . GLU A 1 190 ? -57.181 -12.198 57.770 1.00 93.81 190 GLU A O 1
ATOM 1530 N N . GLU A 1 191 ? -55.909 -12.979 56.105 1.00 90.44 191 GLU A N 1
ATOM 1531 C CA . GLU A 1 191 ? -56.781 -14.118 55.803 1.00 90.44 191 GLU A CA 1
ATOM 1532 C C . GLU A 1 191 ? -56.906 -15.078 56.986 1.00 90.44 191 GLU A C 1
ATOM 1534 O O . GLU A 1 191 ? -57.990 -15.607 57.245 1.00 90.44 191 GLU A O 1
ATOM 1539 N N . LYS A 1 192 ? -55.808 -15.319 57.710 1.00 91.50 192 LYS A N 1
ATOM 1540 C CA . LYS A 1 192 ? -55.821 -16.176 58.895 1.00 91.50 192 LYS A CA 1
ATOM 1541 C C . LYS A 1 192 ? -56.652 -15.554 60.016 1.00 91.50 192 LYS A C 1
ATOM 1543 O O . LYS A 1 192 ? -57.526 -16.225 60.554 1.00 91.50 192 LYS A O 1
ATOM 1548 N N . GLU A 1 193 ? -56.453 -14.269 60.302 1.00 91.75 193 GLU A N 1
ATOM 1549 C CA . GLU A 1 193 ? -57.243 -13.538 61.299 1.00 91.75 193 GLU A CA 1
ATOM 1550 C C . GLU A 1 193 ? -58.735 -13.486 60.945 1.00 91.75 193 GLU A C 1
ATOM 1552 O O . GLU A 1 193 ? -59.589 -13.619 61.823 1.00 91.75 193 GLU A O 1
ATOM 1557 N N . LEU A 1 194 ? -59.071 -13.302 59.664 1.00 91.50 194 LEU A N 1
ATOM 1558 C CA . LEU A 1 194 ? -60.455 -13.321 59.192 1.00 91.50 194 LEU A CA 1
ATOM 1559 C C . LEU A 1 194 ? -61.085 -14.711 59.331 1.00 91.50 194 LEU A C 1
ATOM 1561 O O . LEU A 1 194 ? -62.223 -14.805 59.787 1.00 91.50 194 LEU A O 1
ATOM 1565 N N . LYS A 1 195 ? -60.358 -15.784 58.991 1.00 89.62 195 LYS A N 1
ATOM 1566 C CA . LYS A 1 195 ? -60.831 -17.168 59.169 1.00 89.62 195 LYS A CA 1
ATOM 1567 C C . LYS A 1 195 ? -61.065 -17.512 60.637 1.00 89.62 195 LYS A C 1
ATOM 1569 O O . LYS A 1 195 ? -62.053 -18.174 60.944 1.00 89.62 195 LYS A O 1
ATOM 1574 N N . ASP A 1 196 ? -60.191 -17.062 61.532 1.00 90.06 196 ASP A N 1
ATOM 1575 C CA . ASP A 1 196 ? -60.341 -17.296 62.970 1.00 90.06 196 ASP A CA 1
ATOM 1576 C C . ASP A 1 196 ? -61.563 -16.531 63.519 1.00 90.06 196 ASP A C 1
ATOM 1578 O O . ASP A 1 196 ? -62.439 -17.137 64.136 1.00 90.06 196 ASP A O 1
ATOM 1582 N N . LYS A 1 197 ? -61.732 -15.248 63.158 1.00 90.12 197 LYS A N 1
ATOM 1583 C CA . LYS A 1 197 ? -62.931 -14.454 63.507 1.00 90.12 197 LYS A CA 1
ATOM 1584 C C . LYS A 1 197 ? -64.236 -15.050 62.961 1.00 90.12 197 LYS A C 1
ATOM 1586 O O . LYS A 1 197 ? -65.263 -14.977 63.632 1.00 90.12 197 LYS A O 1
ATOM 1591 N N . GLN A 1 198 ? -64.221 -15.612 61.749 1.00 86.56 198 GLN A N 1
ATOM 1592 C CA . GLN A 1 198 ? -65.391 -16.274 61.157 1.00 86.56 198 GLN A CA 1
ATOM 1593 C C . GLN A 1 198 ? -65.770 -17.548 61.921 1.00 86.56 198 GLN A C 1
ATOM 1595 O O . GLN A 1 198 ? -66.943 -17.72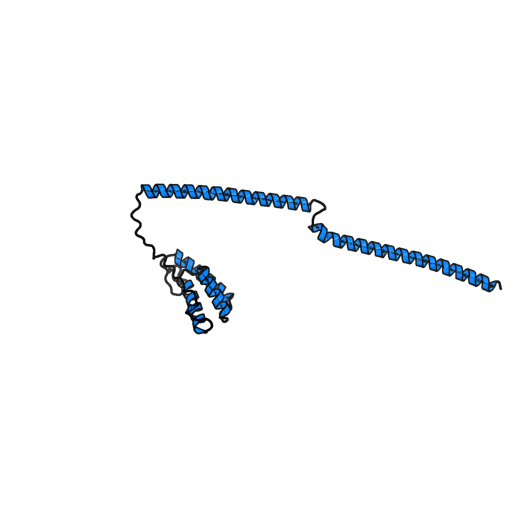7 62.238 1.00 86.56 198 GLN A O 1
ATOM 1600 N N . LYS A 1 199 ? -64.792 -18.387 62.285 1.00 84.69 199 LYS A N 1
ATOM 1601 C CA . LYS A 1 199 ? -65.032 -19.594 63.096 1.00 84.69 199 LYS A CA 1
ATOM 1602 C C . LYS A 1 199 ? -65.575 -19.264 64.484 1.00 84.69 199 LYS A C 1
ATOM 1604 O O . LYS A 1 199 ? -66.488 -19.935 64.957 1.00 84.69 199 LYS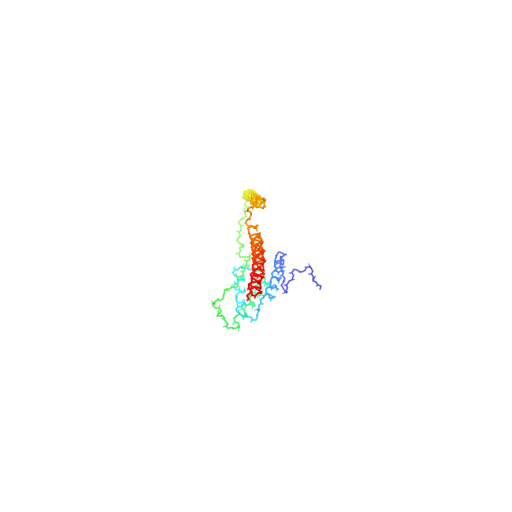 A O 1
ATOM 1609 N N . ASP A 1 200 ? -65.047 -18.224 65.124 1.00 84.06 200 ASP A N 1
ATOM 1610 C CA . ASP A 1 200 ? -65.526 -17.783 66.437 1.00 84.06 200 ASP A CA 1
ATOM 1611 C C . ASP A 1 200 ? -66.970 -17.256 66.369 1.00 84.06 200 ASP A C 1
ATOM 1613 O O . ASP A 1 200 ? -67.765 -17.498 67.277 1.00 84.06 200 ASP A O 1
ATOM 1617 N N . ALA A 1 201 ? -67.339 -16.580 65.275 1.00 79.88 201 ALA A N 1
ATOM 1618 C CA . ALA A 1 201 ? -68.705 -16.112 65.040 1.00 79.88 201 ALA A CA 1
ATOM 1619 C C . ALA A 1 201 ? -69.694 -17.248 64.707 1.00 79.88 201 ALA A C 1
ATOM 1621 O O . ALA A 1 201 ? -70.869 -17.143 65.056 1.00 79.88 201 ALA A O 1
ATOM 1622 N N . GLU A 1 202 ? -69.242 -18.321 64.047 1.00 76.88 202 GLU A N 1
ATOM 1623 C CA . GLU A 1 202 ? -70.056 -19.514 63.758 1.00 76.88 202 GLU A CA 1
ATOM 1624 C C . GLU A 1 202 ? -70.275 -20.396 64.995 1.00 76.88 202 GLU A C 1
ATOM 1626 O O . GLU A 1 202 ? -71.360 -20.943 65.158 1.00 76.88 202 GLU A O 1
ATOM 1631 N N . ASN A 1 203 ? -69.291 -20.497 65.895 1.00 73.25 203 ASN A N 1
ATOM 1632 C CA . ASN A 1 203 ? -69.393 -21.303 67.120 1.00 73.25 203 ASN A CA 1
ATOM 1633 C C . ASN A 1 203 ? -70.205 -20.639 68.250 1.00 73.25 203 ASN A C 1
ATOM 1635 O O . ASN A 1 203 ? -70.549 -21.306 69.223 1.00 73.25 203 ASN A O 1
ATOM 1639 N N . ASN A 1 204 ? -70.477 -19.333 68.158 1.00 65.25 204 ASN A N 1
ATOM 1640 C CA . ASN A 1 204 ? -71.184 -18.550 69.182 1.00 65.25 204 ASN A CA 1
ATOM 1641 C C . ASN A 1 204 ? -72.638 -18.212 68.778 1.00 65.25 204 ASN A C 1
ATOM 1643 O O . ASN A 1 204 ? -73.215 -17.236 69.264 1.00 65.25 204 ASN A O 1
ATOM 1647 N N . LYS A 1 205 ? -73.204 -18.990 67.849 1.00 50.97 205 LYS A N 1
ATOM 1648 C CA . LYS A 1 205 ? -74.566 -18.879 67.313 1.00 50.97 205 LYS A CA 1
ATOM 1649 C C . LYS A 1 205 ? -75.322 -20.184 67.525 1.00 50.97 205 LYS A C 1
ATOM 1651 O O . LYS A 1 205 ? -76.545 -20.094 67.766 1.00 50.97 205 LYS A O 1
#

Solvent-accessible surface area (backbone atoms only — not comparable to full-atom values): 12046 Å² total; per-residue (Å²): 137,82,66,92,84,55,56,58,57,97,90,44,76,46,94,41,71,73,56,36,56,48,34,52,53,35,50,55,52,48,52,52,49,59,74,76,39,61,82,85,41,63,70,55,44,50,53,52,49,53,50,38,60,75,66,58,72,47,81,38,71,67,33,46,49,53,53,50,52,53,52,51,54,41,48,75,64,68,81,46,63,75,92,77,55,82,79,84,77,80,75,64,85,75,80,69,77,68,81,71,72,84,72,51,73,66,58,54,49,55,49,52,53,51,54,51,52,52,48,52,52,52,51,52,54,48,52,54,52,52,50,53,50,51,52,52,52,52,53,52,50,52,51,51,54,51,38,71,72,39,99,77,24,72,69,52,54,68,62,45,50,58,55,52,52,51,51,56,49,49,54,51,49,54,54,48,52,52,54,48,53,55,50,50,56,49,50,54,49,53,53,47,54,51,52,51,54,50,51,55,58,63,76,74,110

Radius of gyration: 41.75 Å; Cα contacts (8 Å, |Δi|>4): 86; chains: 1; bounding box: 109×50×102 Å

Sequence (205 aa):
MVNEKEMVLDGFKFSSKKEFERAMKEKETIGYIVANTNMSDMKAVLKVYNKAIDKKSFQTVVGLEFVNNMRKKLISSGTVMEKNLAYVPVTSKNAVVQKVPAMSKDEAARNAERYKKAYEEAITGKKIKNMAIAFLIVLLAALVIITVKSKYSVFTYFTDYKSNMENELIDKYEKWEQTLDDRQKALEKEEKELKDKQKDAENNK

Mean predicted aligned error: 20.61 Å

Foldseek 3Di:
DDPPPFLADPNDGDPDPVLSVLLVVLVVVLVVLPVPFDLVDLVRLLVVLVVCQVVVVDAHPNNLVSSVVSLVVNVVVVVDDPVPHDDRDHPPPPPPPPPPPPDPPVNVVVVVVVVVVVVVVVVVVVVVVVVVVVVVVVVVVVVVVVLVPPPNNPVCCVVVVVVVVVVVVVVVVVVVVVVVVVVVVVVVVVVVVVVVVVVVVVVVD

pLDDT: mean 74.03, std 13.69, range [34.31, 93.81]

Secondary structure (DSSP, 8-state):
---TTS-EETTEEPS-HHHHHHHHHHHHHHHHHHHHS-TT-HHHHHHHHHHHHHTT---SHHHHHHHHHHHHHHHHTTSS-GGGSPP-----TTS---------HHHHHHHHHHHHHHHHHHHHHHHHHHHHHHHHHHHHHHHHHHHHHSTT-HHHHHHHHHHHHHHHHHHHHHHHHHHHHHHHHHHHHHHHHHHHHHHHHHHT-